Protein AF-A0A7R9LLS5-F1 (afdb_monomer)

Secondary structure (DSSP, 8-state):
-GGGGG-S-EEEEE-HHHHHHHHHHHHT--SSS-TTTTS-EEEEE-SS--HHHHHHHT---TT--HHHHHHHHHHHHHTT-------EEE--TT---EEESSEEEEEHHHHHHHHHGGGGGGHHHHHHHHHHHHHHHTT----TTEEEEEEEP-S--HHHHHHHHHHSSS--S-------GGGGGS----------------GGG---SSTT-EEEE----EEEEEEEE-SSS-EEEEEEES---HHHHHHHHHHHHTT----STT--TTEEEEEEEEEEEEEPP-S-------------------

Mean predicted aligned error: 13.34 Å

Structure (mmCIF, N/CA/C/O backbone):
data_AF-A0A7R9LLS5-F1
#
_entry.id   AF-A0A7R9LLS5-F1
#
loop_
_atom_site.group_PDB
_atom_site.id
_atom_site.type_symbol
_atom_site.label_atom_id
_atom_site.label_alt_id
_atom_site.label_comp_id
_atom_site.label_asym_id
_atom_site.label_entity_id
_atom_site.label_seq_id
_atom_site.pdbx_PDB_ins_code
_atom_site.Cartn_x
_atom_site.Cartn_y
_atom_site.Cartn_z
_atom_site.occupancy
_atom_site.B_iso_or_equiv
_atom_site.auth_seq_id
_atom_site.auth_comp_id
_atom_site.auth_asym_id
_atom_site.auth_atom_id
_atom_site.pdbx_PDB_model_num
ATOM 1 N N . MET A 1 1 ? -8.641 -12.238 -24.419 1.00 42.72 1 MET A N 1
ATOM 2 C CA . MET A 1 1 ? -7.738 -11.075 -24.560 1.00 42.72 1 MET A CA 1
ATOM 3 C C . MET A 1 1 ? -6.307 -11.614 -24.590 1.00 42.72 1 MET A C 1
ATOM 5 O O . MET A 1 1 ? -5.752 -11.874 -23.534 1.00 42.72 1 MET A O 1
ATOM 9 N N . GLU A 1 2 ? -5.764 -11.864 -25.789 1.00 50.41 2 GLU A N 1
ATOM 10 C CA . GLU A 1 2 ? -4.475 -12.555 -26.062 1.00 50.41 2 GLU A CA 1
ATOM 11 C C . GLU A 1 2 ? -3.211 -11.711 -25.802 1.00 50.41 2 GLU A C 1
ATOM 13 O O . GLU A 1 2 ? -2.096 -12.201 -25.940 1.00 50.41 2 GLU A O 1
ATOM 18 N N . ILE A 1 3 ? -3.351 -10.435 -25.431 1.00 56.41 3 ILE A N 1
ATOM 19 C CA . ILE A 1 3 ? -2.230 -9.476 -25.413 1.00 56.41 3 ILE A CA 1
ATOM 20 C C . ILE A 1 3 ? -1.139 -9.865 -24.398 1.00 56.41 3 ILE A C 1
ATOM 22 O O . ILE A 1 3 ? 0.041 -9.628 -24.639 1.00 56.41 3 ILE A O 1
ATOM 26 N N . MET A 1 4 ? -1.503 -10.508 -23.285 1.00 63.59 4 MET A N 1
ATOM 27 C CA . MET A 1 4 ? -0.537 -10.866 -22.236 1.00 63.59 4 MET A CA 1
ATOM 28 C C . MET A 1 4 ? 0.234 -12.163 -22.506 1.00 63.59 4 MET A C 1
ATOM 30 O O . MET A 1 4 ? 1.240 -12.418 -21.851 1.00 63.59 4 MET A O 1
ATOM 34 N N . ASP A 1 5 ? -0.190 -12.970 -23.478 1.00 63.91 5 ASP A N 1
ATOM 35 C CA . ASP A 1 5 ? 0.407 -14.286 -23.740 1.00 63.91 5 ASP A CA 1
ATOM 36 C C . ASP A 1 5 ? 1.822 -14.178 -24.332 1.00 63.91 5 ASP A C 1
ATOM 38 O O . ASP A 1 5 ? 2.625 -15.090 -24.165 1.00 63.91 5 ASP A O 1
ATOM 42 N N . ASN A 1 6 ? 2.140 -13.031 -24.942 1.00 71.12 6 ASN A N 1
ATOM 43 C CA . ASN A 1 6 ? 3.427 -12.717 -25.571 1.00 71.12 6 ASN A CA 1
ATOM 44 C C . ASN A 1 6 ? 4.076 -11.456 -24.966 1.00 71.12 6 ASN A C 1
ATOM 46 O O . ASN A 1 6 ? 4.656 -10.649 -25.690 1.00 71.12 6 ASN A O 1
ATOM 50 N N . THR A 1 7 ? 3.911 -11.228 -23.661 1.00 78.88 7 THR A N 1
ATOM 51 C CA . THR A 1 7 ? 4.482 -10.060 -22.969 1.00 78.88 7 THR A CA 1
ATOM 52 C C . THR A 1 7 ? 5.627 -10.481 -22.051 1.00 78.88 7 THR A C 1
ATOM 54 O O . THR A 1 7 ? 5.448 -11.371 -21.229 1.00 78.88 7 THR A O 1
ATOM 57 N N . ASP A 1 8 ? 6.777 -9.810 -22.138 1.00 82.44 8 ASP A N 1
ATOM 58 C CA . ASP A 1 8 ? 7.926 -10.085 -21.260 1.00 82.44 8 ASP A CA 1
ATOM 59 C C . ASP A 1 8 ? 7.865 -9.317 -19.929 1.00 82.44 8 ASP A C 1
ATOM 61 O O . ASP A 1 8 ? 8.363 -9.794 -18.913 1.00 82.44 8 ASP A O 1
ATOM 65 N N . ALA A 1 9 ? 7.254 -8.128 -19.915 1.00 86.00 9 ALA A N 1
ATOM 66 C CA . ALA A 1 9 ? 7.096 -7.285 -18.730 1.00 86.00 9 ALA A CA 1
ATOM 67 C C . ALA A 1 9 ? 5.919 -6.310 -18.887 1.00 86.00 9 ALA A C 1
ATOM 69 O O . ALA A 1 9 ? 5.544 -5.941 -20.001 1.00 86.00 9 ALA A O 1
ATOM 70 N N . VAL A 1 10 ? 5.363 -5.847 -17.767 1.00 89.12 10 VAL A N 1
ATOM 71 C CA . VAL A 1 10 ? 4.288 -4.844 -17.736 1.00 89.12 10 VAL A CA 1
ATOM 72 C C . VAL A 1 10 ? 4.830 -3.545 -17.157 1.00 89.12 10 VAL A C 1
ATOM 74 O O . VAL A 1 10 ? 5.315 -3.521 -16.030 1.00 89.12 10 VAL A O 1
ATOM 77 N N . LEU A 1 11 ? 4.721 -2.447 -17.904 1.00 92.75 11 LEU A N 1
ATOM 78 C CA . LEU A 1 11 ? 5.130 -1.121 -17.445 1.00 92.75 11 LEU A CA 1
ATOM 79 C C . LEU A 1 11 ? 3.898 -0.259 -17.170 1.00 92.75 11 LEU A C 1
ATOM 81 O O . LEU A 1 11 ? 3.080 -0.033 -18.060 1.00 92.75 11 LEU A O 1
ATOM 85 N N . ILE A 1 12 ? 3.768 0.227 -15.938 1.00 94.00 12 ILE A N 1
ATOM 86 C CA . ILE A 1 12 ? 2.618 1.012 -15.486 1.00 94.00 12 ILE A CA 1
ATOM 87 C C . ILE A 1 12 ? 3.053 2.461 -15.308 1.00 94.00 12 ILE A C 1
ATOM 89 O O . ILE A 1 12 ? 3.775 2.773 -14.366 1.00 94.00 12 ILE A O 1
ATOM 93 N N . ALA A 1 13 ? 2.583 3.357 -16.171 1.00 94.69 13 ALA A N 1
ATOM 94 C CA . ALA A 1 13 ? 2.734 4.795 -15.977 1.00 94.69 13 ALA A CA 1
ATOM 95 C C . ALA A 1 13 ? 1.481 5.367 -15.310 1.00 94.69 13 ALA A C 1
ATOM 97 O O . ALA A 1 13 ? 0.427 5.461 -15.935 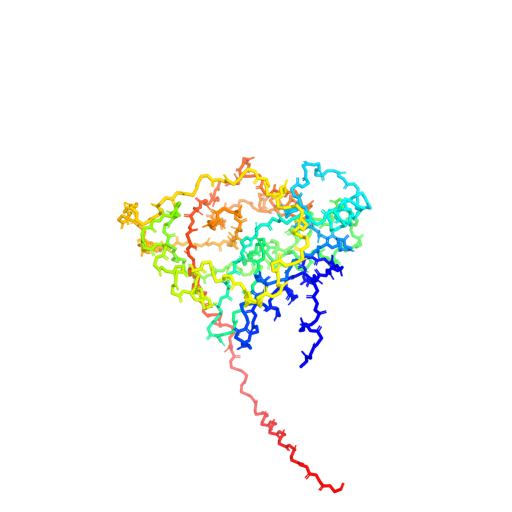1.00 94.69 13 ALA A O 1
ATOM 98 N N . GLY A 1 14 ? 1.582 5.733 -14.032 1.00 92.81 14 GLY A N 1
ATOM 99 C CA . GLY A 1 14 ? 0.449 6.289 -13.294 1.00 92.81 14 GLY A CA 1
ATOM 100 C C . GLY A 1 14 ? 0.800 6.788 -11.897 1.00 92.81 14 GLY A C 1
ATOM 101 O O . GLY A 1 14 ? 1.968 6.940 -11.540 1.00 92.81 14 GLY A O 1
ATOM 102 N N . GLY A 1 15 ? -0.241 7.059 -11.111 1.00 90.00 15 GLY A N 1
ATOM 103 C CA . GLY A 1 15 ? -0.132 7.196 -9.657 1.00 90.00 15 GLY A CA 1
ATOM 104 C C . GLY A 1 15 ? -0.502 5.892 -8.949 1.00 90.00 15 GLY A C 1
ATOM 105 O O . GLY A 1 15 ? -0.818 4.891 -9.595 1.00 90.00 15 GLY A O 1
ATOM 106 N N . ASN A 1 16 ? -0.545 5.920 -7.617 1.00 88.44 16 ASN A N 1
ATOM 107 C CA . ASN A 1 16 ? -0.849 4.731 -6.809 1.00 88.44 16 ASN A CA 1
ATOM 108 C C . ASN A 1 16 ? -2.155 4.010 -7.211 1.00 88.44 16 ASN A C 1
ATOM 110 O O . ASN A 1 16 ? -2.196 2.784 -7.233 1.00 88.44 16 ASN A O 1
ATOM 114 N N . GLY A 1 17 ? -3.210 4.760 -7.560 1.00 90.06 17 GLY A N 1
ATOM 115 C CA . GLY A 1 17 ? -4.503 4.190 -7.965 1.00 90.06 17 GLY A CA 1
ATOM 116 C C . GLY A 1 17 ? -4.402 3.325 -9.223 1.00 90.06 17 GLY A C 1
ATOM 117 O O . GLY A 1 17 ? -4.833 2.177 -9.211 1.00 90.06 17 GLY A O 1
ATOM 118 N N . THR A 1 18 ? -3.737 3.833 -10.265 1.00 93.50 18 THR A N 1
ATOM 119 C CA . THR A 1 18 ? -3.493 3.091 -11.513 1.00 93.50 18 THR A CA 1
ATOM 120 C C . THR A 1 18 ? -2.704 1.811 -11.251 1.00 93.50 18 THR A C 1
ATOM 122 O O . THR A 1 18 ? -3.030 0.757 -11.790 1.00 93.50 18 THR A O 1
ATOM 125 N N . VAL A 1 19 ? -1.686 1.879 -10.388 1.00 92.19 19 VAL A N 1
ATOM 126 C CA . VAL A 1 19 ? -0.900 0.696 -10.016 1.00 92.19 19 VAL A CA 1
ATOM 127 C C . VAL A 1 19 ? -1.783 -0.349 -9.326 1.00 92.19 19 VAL A C 1
ATOM 129 O O . VAL A 1 19 ? -1.738 -1.519 -9.702 1.00 92.19 19 VAL A O 1
ATOM 132 N N . HIS A 1 20 ? -2.628 0.052 -8.373 1.00 91.12 20 HIS A N 1
ATOM 133 C CA . HIS A 1 20 ? -3.550 -0.865 -7.692 1.00 91.12 20 HIS A CA 1
ATOM 134 C C . HIS A 1 20 ? -4.585 -1.496 -8.632 1.00 91.12 20 HIS A C 1
ATOM 136 O O . HIS A 1 20 ? -4.871 -2.688 -8.503 1.00 91.12 20 HIS A O 1
ATOM 142 N N . GLU A 1 21 ? -5.126 -0.737 -9.585 1.00 91.88 21 GLU A N 1
ATOM 143 C CA . GLU A 1 21 ? -6.073 -1.252 -10.581 1.00 91.88 21 GLU A CA 1
ATOM 144 C C . GLU A 1 21 ? -5.433 -2.316 -11.471 1.00 91.88 21 GLU A C 1
ATOM 146 O O . GLU A 1 21 ? -6.006 -3.393 -11.652 1.00 91.88 21 GLU A O 1
ATOM 151 N N . VAL A 1 22 ? -4.223 -2.049 -11.972 1.00 91.06 22 VAL A N 1
ATOM 152 C CA . VAL A 1 22 ? -3.487 -3.006 -12.804 1.00 91.06 22 VAL A CA 1
ATOM 153 C C . VAL A 1 22 ? -3.132 -4.252 -11.996 1.00 91.06 22 VAL A C 1
ATOM 155 O O . VAL A 1 22 ? -3.445 -5.356 -12.433 1.00 91.06 22 VAL A O 1
ATOM 158 N N . VAL A 1 23 ? -2.554 -4.109 -10.800 1.00 89.94 23 VAL A N 1
ATOM 159 C CA . VAL A 1 23 ? -2.191 -5.254 -9.943 1.00 89.94 23 VAL A CA 1
ATOM 160 C C . VAL A 1 23 ? -3.420 -6.088 -9.583 1.00 89.94 23 VAL A C 1
ATOM 162 O O . VAL A 1 23 ? -3.389 -7.312 -9.701 1.00 89.94 23 VAL A O 1
ATOM 165 N N . THR A 1 24 ? -4.532 -5.443 -9.225 1.00 90.00 24 THR A N 1
ATOM 166 C CA . THR A 1 24 ? -5.797 -6.136 -8.956 1.00 90.00 24 THR A CA 1
ATOM 167 C C . THR A 1 24 ? -6.312 -6.857 -10.198 1.00 90.00 24 THR A C 1
ATOM 169 O O . THR A 1 24 ? -6.727 -8.010 -10.104 1.00 90.00 24 THR A O 1
ATOM 172 N N . GLY A 1 25 ? -6.273 -6.212 -11.366 1.00 87.50 25 GLY A N 1
ATOM 173 C CA . GLY A 1 25 ? -6.674 -6.818 -12.633 1.00 87.50 25 GLY A CA 1
ATOM 174 C C . GLY A 1 25 ? -5.834 -8.043 -12.986 1.00 87.50 25 GLY A C 1
ATOM 175 O O . GLY A 1 25 ? -6.392 -9.052 -13.407 1.00 87.50 25 GLY A O 1
ATOM 176 N N . LEU A 1 26 ? -4.519 -7.984 -12.758 1.00 85.12 26 LEU A N 1
ATOM 177 C CA . LEU A 1 26 ? -3.589 -9.081 -13.022 1.00 85.12 26 LEU A CA 1
ATOM 178 C C . LEU A 1 26 ? -3.757 -10.254 -12.047 1.00 85.12 26 LEU A C 1
ATOM 180 O O . LEU A 1 26 ? -3.743 -11.403 -12.484 1.00 85.12 26 LEU A O 1
ATOM 184 N N . LEU A 1 27 ? -3.938 -9.982 -10.751 1.00 83.88 27 LEU A N 1
ATOM 185 C CA . LEU A 1 27 ? -4.094 -11.016 -9.718 1.00 83.88 27 LEU A CA 1
ATOM 186 C C . LEU A 1 27 ? -5.496 -11.641 -9.680 1.00 83.88 27 LEU A C 1
ATOM 188 O O . LEU A 1 27 ? -5.655 -12.754 -9.188 1.00 83.88 27 LEU A O 1
ATOM 192 N N . ARG A 1 28 ? -6.521 -10.964 -10.215 1.00 83.06 28 ARG A N 1
ATOM 193 C CA . ARG A 1 28 ? -7.887 -11.511 -10.331 1.00 83.06 28 ARG A CA 1
ATOM 194 C C . ARG A 1 28 ? -8.063 -12.527 -11.454 1.00 83.06 28 ARG A C 1
ATOM 196 O O . ARG A 1 28 ? -9.133 -13.129 -11.549 1.00 83.06 28 ARG A O 1
ATOM 203 N N . ARG A 1 29 ? -7.086 -12.674 -12.347 1.00 76.88 29 ARG A N 1
ATOM 204 C CA . ARG A 1 29 ? -7.246 -13.527 -13.524 1.00 76.88 29 ARG A CA 1
ATOM 205 C C . ARG A 1 29 ? -7.372 -14.994 -13.112 1.00 76.88 29 ARG A C 1
ATOM 207 O O . ARG A 1 29 ? -6.584 -15.507 -12.327 1.00 76.88 29 ARG A O 1
ATOM 214 N N . THR A 1 30 ? -8.386 -15.657 -13.658 1.00 61.66 30 THR A N 1
ATOM 215 C CA . THR A 1 30 ? -8.749 -17.048 -13.350 1.00 61.66 30 THR A CA 1
ATOM 216 C C . THR A 1 30 ? -8.230 -18.043 -14.388 1.00 61.66 30 THR A C 1
ATOM 218 O O . THR A 1 30 ? -8.519 -19.231 -14.286 1.00 61.66 30 THR A O 1
ATOM 221 N N . ASP A 1 31 ? -7.478 -17.595 -15.398 1.00 57.97 31 ASP A N 1
ATOM 222 C CA . ASP A 1 31 ? -7.013 -18.391 -16.545 1.00 57.97 31 ASP A CA 1
ATOM 223 C C . ASP A 1 31 ? -5.853 -19.353 -16.222 1.00 57.97 31 ASP A C 1
ATOM 225 O O . ASP A 1 31 ? -5.129 -19.792 -17.114 1.00 57.97 31 ASP A O 1
ATOM 229 N N . GLY A 1 32 ? -5.691 -19.733 -14.950 1.00 51.09 32 GLY A N 1
ATOM 230 C CA . GLY A 1 32 ? -4.827 -20.837 -14.516 1.00 51.09 32 GLY A CA 1
ATOM 231 C C . GLY A 1 32 ? -3.324 -20.619 -14.712 1.00 51.09 32 GLY A C 1
ATOM 232 O O . GLY A 1 32 ? -2.533 -21.492 -14.359 1.00 51.09 32 GLY A O 1
ATOM 233 N N . ARG A 1 33 ? -2.903 -19.467 -15.240 1.00 50.62 33 ARG A N 1
ATOM 234 C CA . ARG A 1 33 ? -1.503 -19.039 -15.225 1.00 50.62 33 ARG A CA 1
ATOM 235 C C . ARG A 1 33 ? -1.276 -18.326 -13.900 1.00 50.62 33 ARG A C 1
ATOM 237 O O . ARG A 1 33 ? -2.064 -17.433 -13.602 1.00 50.62 33 ARG A O 1
ATOM 244 N N . PRO A 1 34 ? -0.278 -18.705 -13.082 1.00 49.72 34 PRO A N 1
ATOM 245 C CA . PRO A 1 34 ? -0.013 -18.020 -11.823 1.00 49.72 34 PRO A CA 1
ATOM 246 C C . PRO A 1 34 ? 0.161 -16.517 -12.090 1.00 49.72 34 PRO A C 1
ATOM 248 O O . PRO A 1 34 ? 1.165 -16.077 -12.653 1.00 49.72 34 PRO A O 1
ATOM 251 N N . GLY A 1 35 ? -0.885 -15.752 -11.760 1.00 51.56 35 GLY A N 1
ATOM 252 C CA . GLY A 1 35 ? -1.003 -14.323 -12.024 1.00 51.56 35 GLY A CA 1
ATOM 253 C C . GLY A 1 35 ? 0.148 -13.548 -11.399 1.00 51.56 35 GLY A C 1
ATOM 254 O O . GLY A 1 35 ? 0.633 -13.932 -10.344 1.00 51.56 35 GLY A O 1
ATOM 255 N N . VAL A 1 36 ? 0.597 -12.477 -12.067 1.00 51.28 36 VAL A N 1
ATOM 256 C CA . VAL A 1 36 ? 1.726 -11.576 -11.715 1.00 51.28 36 VAL A CA 1
ATOM 257 C C . VAL A 1 36 ? 3.097 -12.241 -11.505 1.00 51.28 36 VAL A C 1
ATOM 259 O O . VAL A 1 36 ? 4.093 -11.684 -11.947 1.00 51.28 36 VAL A O 1
ATOM 262 N N . HIS A 1 37 ? 3.191 -13.439 -10.930 1.00 53.91 37 HIS A N 1
ATOM 263 C CA . HIS A 1 37 ? 4.440 -14.167 -10.701 1.00 53.91 37 HIS A CA 1
ATOM 264 C C . HIS A 1 37 ? 5.218 -14.472 -11.988 1.00 53.91 37 HIS A C 1
ATOM 266 O O . HIS A 1 37 ? 6.416 -14.734 -11.924 1.00 53.91 37 HIS A O 1
ATOM 272 N N . GLN A 1 38 ? 4.555 -14.434 -13.147 1.00 61.00 38 GLN A N 1
ATOM 273 C CA . GLN A 1 38 ? 5.184 -14.654 -14.449 1.00 61.00 38 GLN A CA 1
ATOM 274 C C . GLN A 1 38 ? 5.709 -13.377 -15.120 1.00 61.00 38 GLN A C 1
ATOM 276 O O . GLN A 1 38 ? 6.573 -13.491 -15.984 1.00 61.00 38 GLN A O 1
ATOM 281 N N . TYR A 1 39 ? 5.240 -12.184 -14.732 1.00 75.62 39 TYR A N 1
ATOM 282 C CA . TYR A 1 39 ? 5.565 -10.939 -15.437 1.00 75.62 39 TYR A CA 1
ATOM 283 C C . TYR A 1 39 ? 6.167 -9.901 -14.484 1.00 75.62 39 TYR A C 1
ATOM 285 O O . TYR A 1 39 ? 5.466 -9.410 -13.597 1.00 75.62 39 TYR A O 1
ATOM 293 N N . PRO A 1 40 ? 7.435 -9.503 -14.680 1.00 86.88 40 PRO A N 1
ATOM 294 C CA . PRO A 1 40 ? 7.994 -8.313 -14.057 1.00 86.88 40 PRO A CA 1
ATOM 295 C C . PRO A 1 40 ? 7.097 -7.089 -14.259 1.00 86.88 40 PRO A C 1
ATOM 297 O O . PRO A 1 40 ? 6.683 -6.794 -15.383 1.00 86.88 40 PRO A O 1
ATOM 300 N N . ILE A 1 41 ? 6.820 -6.362 -13.175 1.00 89.00 41 ILE A N 1
ATOM 301 C CA . ILE A 1 41 ? 6.066 -5.107 -13.211 1.00 89.00 41 ILE A CA 1
ATOM 302 C C . ILE A 1 41 ? 7.026 -3.946 -12.954 1.00 89.00 41 ILE A C 1
ATOM 304 O O . ILE A 1 41 ? 7.661 -3.880 -11.903 1.00 89.00 41 ILE A O 1
ATOM 308 N N . GLY A 1 42 ? 7.108 -3.016 -13.902 1.00 91.62 42 GLY A N 1
ATOM 309 C CA . GLY A 1 42 ? 7.767 -1.724 -13.733 1.00 91.62 42 GLY A CA 1
ATOM 310 C C . GLY A 1 42 ? 6.749 -0.626 -13.425 1.00 91.62 42 GLY A C 1
ATOM 311 O O . GLY A 1 42 ? 5.658 -0.610 -13.995 1.00 91.62 42 GLY A O 1
ATOM 312 N N . ILE A 1 43 ? 7.108 0.321 -12.558 1.00 92.81 43 ILE A N 1
ATOM 313 C CA . ILE A 1 43 ? 6.257 1.464 -12.194 1.00 92.81 43 ILE A CA 1
ATOM 314 C C . ILE A 1 43 ? 6.946 2.755 -12.638 1.00 92.81 43 ILE A C 1
ATOM 316 O O . ILE A 1 43 ? 8.074 3.025 -12.233 1.00 92.81 43 ILE A O 1
ATOM 320 N N . LEU A 1 44 ? 6.257 3.563 -13.444 1.00 94.25 44 LEU A N 1
ATOM 321 C CA . LEU A 1 44 ? 6.660 4.913 -13.826 1.00 94.25 44 LEU A CA 1
ATOM 322 C C . LEU A 1 44 ? 5.778 5.939 -13.093 1.00 94.25 44 LEU A C 1
ATOM 324 O O . LEU A 1 44 ? 4.595 6.087 -13.420 1.00 94.25 44 LEU A O 1
ATOM 328 N N . PRO A 1 45 ? 6.328 6.646 -12.093 1.00 92.06 45 PRO A N 1
ATOM 329 C CA . PRO A 1 45 ? 5.556 7.538 -11.240 1.00 92.06 45 PRO A CA 1
ATOM 330 C C . PRO A 1 45 ? 5.249 8.864 -11.944 1.00 92.06 45 PRO A C 1
ATOM 332 O O . PRO A 1 45 ? 6.100 9.747 -12.027 1.00 92.06 45 PRO A O 1
ATOM 335 N N . VAL A 1 46 ? 4.015 9.019 -12.429 1.00 91.94 46 VAL A N 1
ATOM 336 C CA . VAL A 1 46 ? 3.520 10.268 -13.053 1.00 91.94 46 VAL A CA 1
ATOM 337 C C . VAL A 1 46 ? 2.399 10.931 -12.245 1.00 91.94 46 VAL A C 1
ATOM 339 O O . VAL A 1 46 ? 1.887 11.984 -12.625 1.00 91.94 46 VAL A O 1
ATOM 342 N N . GLY A 1 47 ? 1.996 10.325 -11.124 1.00 84.94 47 GLY A N 1
ATOM 343 C CA . GLY A 1 47 ? 0.962 10.852 -10.238 1.00 84.94 47 GLY A CA 1
ATOM 344 C C . GLY A 1 47 ? 1.454 11.958 -9.301 1.00 84.94 47 GLY A C 1
ATOM 345 O O . GLY A 1 47 ? 2.644 12.249 -9.202 1.00 84.94 47 GLY A O 1
ATOM 346 N N . ARG A 1 48 ? 0.516 12.555 -8.551 1.00 78.31 48 ARG A N 1
ATOM 347 C CA . ARG A 1 48 ? 0.834 13.506 -7.464 1.00 78.31 48 ARG A CA 1
ATOM 348 C C . ARG A 1 48 ? 1.420 12.815 -6.231 1.00 78.31 48 ARG A C 1
ATOM 350 O O . ARG A 1 48 ? 2.246 13.398 -5.543 1.00 78.31 48 ARG A O 1
ATOM 357 N N . ARG A 1 49 ? 0.965 11.591 -5.947 1.00 78.44 49 ARG A N 1
ATOM 358 C CA . ARG A 1 49 ? 1.454 10.725 -4.868 1.00 78.44 49 ARG A CA 1
ATOM 359 C C . ARG A 1 49 ? 1.919 9.411 -5.473 1.00 78.44 49 ARG A C 1
ATOM 361 O O . ARG A 1 49 ? 1.113 8.705 -6.077 1.00 78.44 49 ARG A O 1
ATOM 368 N N . ASN A 1 50 ? 3.206 9.127 -5.303 1.00 85.19 50 ASN A N 1
ATOM 369 C CA . ASN A 1 50 ? 3.889 7.972 -5.883 1.00 85.19 50 ASN A CA 1
ATOM 370 C C . ASN A 1 50 ? 4.620 7.167 -4.798 1.00 85.19 50 ASN A C 1
ATOM 372 O O . ASN A 1 50 ? 5.751 6.725 -4.991 1.00 85.19 50 ASN A O 1
ATOM 376 N N . THR A 1 51 ? 3.991 7.025 -3.634 1.00 84.75 51 THR A N 1
ATOM 377 C CA . THR A 1 51 ? 4.567 6.349 -2.463 1.00 84.75 51 THR A CA 1
ATOM 378 C C . THR A 1 51 ? 4.901 4.885 -2.759 1.00 84.75 51 THR A C 1
ATOM 380 O O . THR A 1 51 ? 5.976 4.424 -2.383 1.00 84.75 51 THR A O 1
ATOM 383 N N . ILE A 1 52 ? 4.080 4.196 -3.565 1.00 88.06 52 ILE A N 1
ATOM 384 C CA . ILE A 1 52 ? 4.363 2.825 -4.017 1.00 88.06 52 ILE A CA 1
ATOM 385 C C . ILE A 1 52 ? 5.687 2.765 -4.790 1.00 88.06 52 ILE A C 1
ATOM 387 O O . ILE A 1 52 ? 6.520 1.906 -4.511 1.00 88.06 52 ILE A O 1
ATOM 391 N N . ALA A 1 53 ? 5.911 3.684 -5.736 1.00 88.25 53 ALA A N 1
ATOM 392 C CA . ALA A 1 53 ? 7.131 3.700 -6.545 1.00 88.25 53 ALA A CA 1
ATOM 393 C C . ALA A 1 53 ? 8.380 3.964 -5.687 1.00 88.25 53 ALA A C 1
ATOM 395 O O . ALA A 1 53 ? 9.402 3.306 -5.870 1.00 88.25 53 ALA A O 1
ATOM 396 N N . VAL A 1 54 ? 8.282 4.878 -4.715 1.00 86.19 54 VAL A N 1
ATOM 397 C CA . VAL A 1 54 ? 9.365 5.174 -3.760 1.00 86.19 54 VAL A CA 1
ATOM 398 C C . VAL A 1 54 ? 9.701 3.942 -2.910 1.00 86.19 54 VAL A C 1
ATOM 400 O O . VAL A 1 54 ? 10.870 3.559 -2.817 1.00 86.19 54 VAL A O 1
ATOM 403 N N . ASN A 1 55 ? 8.682 3.289 -2.341 1.00 83.44 55 ASN A N 1
ATOM 404 C CA . ASN A 1 55 ? 8.848 2.143 -1.443 1.00 83.44 55 ASN A CA 1
ATOM 405 C C . ASN A 1 55 ? 9.379 0.899 -2.174 1.00 83.44 55 ASN A C 1
ATOM 407 O O . ASN A 1 55 ? 10.302 0.234 -1.693 1.00 83.44 55 ASN A O 1
ATOM 411 N N . VAL A 1 56 ? 8.832 0.587 -3.354 1.00 84.19 56 VAL A N 1
ATOM 412 C CA . VAL A 1 56 ? 9.231 -0.593 -4.139 1.00 84.19 56 VAL A CA 1
ATOM 413 C C . VAL A 1 56 ? 10.668 -0.456 -4.637 1.00 84.19 56 VAL A C 1
ATOM 415 O O . VAL A 1 56 ? 11.466 -1.378 -4.433 1.00 84.19 56 VAL A O 1
ATOM 418 N N . ASN A 1 57 ? 11.028 0.706 -5.194 1.00 80.38 57 ASN A N 1
ATOM 419 C CA . ASN A 1 57 ? 12.365 0.948 -5.740 1.00 80.38 57 ASN A CA 1
ATOM 420 C C . ASN A 1 57 ? 13.431 1.192 -4.658 1.00 80.38 57 ASN A C 1
ATOM 422 O O . ASN A 1 57 ? 14.611 1.301 -4.985 1.00 80.38 57 ASN A O 1
ATOM 426 N N . GLY A 1 58 ? 13.051 1.262 -3.375 1.00 73.81 58 GLY A N 1
ATOM 427 C CA . GLY A 1 58 ? 13.993 1.459 -2.271 1.00 73.81 58 GLY A CA 1
ATOM 428 C C . GLY A 1 58 ? 14.733 2.794 -2.354 1.00 73.81 58 GLY A C 1
ATOM 429 O O . GLY A 1 58 ? 15.895 2.886 -1.946 1.00 73.81 58 GLY A O 1
ATOM 430 N N . VAL A 1 59 ? 14.077 3.813 -2.912 1.00 73.81 59 VAL A N 1
ATOM 431 C CA . VAL A 1 59 ? 14.640 5.153 -3.065 1.00 73.81 59 VAL A CA 1
ATOM 432 C C . VAL A 1 59 ? 14.877 5.732 -1.669 1.00 73.81 59 VAL A C 1
ATOM 434 O O . VAL A 1 59 ? 13.940 6.010 -0.924 1.00 73.81 59 VAL A O 1
ATOM 437 N N . ARG A 1 60 ? 16.153 5.867 -1.288 1.00 63.78 60 ARG A N 1
ATOM 438 C CA . ARG A 1 60 ? 16.555 6.317 0.057 1.00 63.78 60 ARG A CA 1
ATOM 439 C C . ARG A 1 60 ? 16.377 7.818 0.258 1.00 63.78 60 ARG A C 1
ATOM 441 O O . ARG A 1 60 ? 16.155 8.252 1.385 1.00 63.78 60 ARG A O 1
ATOM 448 N N . ASP A 1 61 ? 16.490 8.590 -0.818 1.00 70.88 61 ASP A N 1
ATOM 449 C CA . ASP A 1 61 ? 16.300 10.033 -0.778 1.00 70.88 61 ASP A CA 1
ATOM 450 C C . ASP A 1 61 ? 14.818 10.381 -0.968 1.00 70.88 61 ASP A C 1
ATOM 452 O O . ASP A 1 61 ? 14.255 10.278 -2.058 1.00 70.88 61 ASP A O 1
ATOM 456 N N . LYS A 1 62 ? 14.178 10.790 0.129 1.00 62.28 62 LYS A N 1
ATOM 457 C CA . LYS A 1 62 ? 12.763 11.186 0.161 1.00 62.28 62 LYS A CA 1
ATOM 458 C C . LYS A 1 62 ? 12.528 12.589 -0.411 1.00 62.28 62 LYS A C 1
ATOM 460 O O . LYS A 1 62 ? 11.377 12.978 -0.584 1.00 62.28 62 LYS A O 1
ATOM 465 N N . HIS A 1 63 ? 13.591 13.340 -0.700 1.00 67.50 63 HIS A N 1
ATOM 466 C CA . HIS A 1 63 ? 13.528 14.704 -1.225 1.00 67.50 63 HIS A CA 1
ATOM 467 C C . HIS A 1 63 ? 13.796 14.786 -2.729 1.00 67.50 63 HIS A C 1
ATOM 469 O O . HIS A 1 63 ? 13.891 15.895 -3.264 1.00 67.50 63 HIS A O 1
ATOM 475 N N . LEU A 1 64 ? 13.881 13.643 -3.420 1.00 77.31 64 LEU A N 1
ATOM 476 C CA . LEU A 1 64 ? 14.005 13.632 -4.872 1.00 77.31 64 LEU A CA 1
ATOM 477 C C . LEU A 1 64 ? 12.876 14.425 -5.511 1.00 77.31 64 LEU A C 1
ATOM 479 O O . LEU A 1 64 ? 11.692 14.284 -5.178 1.00 77.31 64 LEU A O 1
ATOM 483 N N . LYS A 1 65 ? 13.249 15.242 -6.490 1.00 86.00 65 LYS A N 1
ATOM 484 C CA . LYS A 1 65 ? 12.250 15.953 -7.276 1.00 86.00 65 LYS A CA 1
ATOM 485 C C . LYS A 1 65 ? 11.456 14.936 -8.102 1.00 86.00 65 LYS A C 1
ATOM 487 O O . LYS A 1 65 ? 12.010 13.917 -8.518 1.00 86.00 65 LYS A O 1
ATOM 492 N N . PRO A 1 66 ? 10.181 15.212 -8.425 1.00 86.12 66 PRO A N 1
ATOM 493 C CA . PRO A 1 66 ? 9.338 14.256 -9.146 1.00 86.12 66 PRO A CA 1
ATOM 494 C C . PRO A 1 66 ? 9.949 13.727 -10.455 1.00 86.12 66 PRO A C 1
ATOM 496 O O . PRO A 1 66 ? 9.779 12.557 -10.786 1.00 86.12 66 PRO A O 1
ATOM 499 N N . TYR A 1 67 ? 10.698 14.563 -11.182 1.00 89.12 67 TYR A N 1
ATOM 500 C CA . TYR A 1 67 ? 11.362 14.158 -12.424 1.00 89.12 67 TYR A CA 1
ATOM 501 C C . TYR A 1 67 ? 12.597 13.266 -12.196 1.00 89.12 67 TYR A C 1
ATOM 503 O O . TYR A 1 67 ? 12.883 12.414 -13.032 1.00 89.12 67 TYR A O 1
ATOM 511 N N . GLU A 1 68 ? 13.309 13.425 -11.075 1.00 90.06 68 GLU A N 1
ATOM 512 C CA . GLU A 1 68 ? 14.443 12.565 -10.696 1.00 90.06 68 GLU A CA 1
ATOM 513 C C . GLU A 1 68 ? 13.929 11.181 -10.311 1.00 90.06 68 GLU A C 1
ATOM 515 O O . GLU A 1 68 ? 14.447 10.177 -10.794 1.00 90.06 68 GLU A O 1
ATOM 520 N N . LEU A 1 69 ? 12.839 11.131 -9.538 1.00 89.06 69 LEU A N 1
ATOM 521 C CA . LEU A 1 69 ? 12.160 9.881 -9.206 1.00 89.06 69 LEU A CA 1
ATOM 522 C C . LEU A 1 69 ? 11.698 9.140 -10.472 1.00 89.06 69 LEU A C 1
ATOM 524 O O . LEU A 1 69 ? 11.938 7.942 -10.607 1.00 89.06 69 LEU A O 1
ATOM 528 N N . LEU A 1 70 ? 11.078 9.845 -11.426 1.00 92.19 70 LEU A N 1
ATOM 529 C CA . LEU A 1 70 ? 10.672 9.253 -12.703 1.00 92.19 70 LEU A CA 1
ATOM 530 C C . LEU A 1 70 ? 11.870 8.687 -13.482 1.00 92.19 70 LEU A C 1
ATOM 532 O O . LEU A 1 70 ? 11.784 7.576 -14.012 1.00 92.19 70 LEU A O 1
ATOM 536 N N . ALA A 1 71 ? 12.983 9.423 -13.538 1.00 92.00 71 ALA A N 1
ATOM 537 C CA . ALA A 1 71 ? 14.196 8.982 -14.221 1.00 92.00 71 ALA A CA 1
ATOM 538 C C . ALA A 1 71 ? 14.804 7.732 -13.565 1.00 92.00 71 ALA A C 1
ATOM 540 O O . ALA A 1 71 ? 15.098 6.764 -14.267 1.00 92.00 71 ALA A O 1
ATOM 541 N N . GLU A 1 72 ? 14.921 7.709 -12.236 1.00 89.88 72 GLU A N 1
ATOM 542 C CA . GLU A 1 72 ? 15.439 6.560 -11.481 1.00 89.88 72 GLU A CA 1
ATOM 543 C C . GLU A 1 72 ? 14.554 5.319 -11.652 1.00 89.88 72 GLU A C 1
ATOM 545 O O . GLU A 1 72 ? 15.049 4.218 -11.919 1.00 89.88 72 GLU A O 1
ATOM 550 N N . CYS A 1 73 ? 13.229 5.480 -11.576 1.00 90.56 73 CYS A N 1
ATOM 551 C CA . CYS A 1 73 ? 12.286 4.388 -11.809 1.00 90.56 73 CYS A CA 1
ATOM 552 C C . CYS A 1 73 ? 12.380 3.832 -13.236 1.00 90.56 73 CYS A C 1
ATOM 554 O O . CYS A 1 73 ? 12.421 2.614 -13.422 1.00 90.56 73 CYS A O 1
ATOM 556 N N . THR A 1 74 ? 12.492 4.713 -14.232 1.00 92.69 74 THR A N 1
ATOM 557 C CA . THR A 1 74 ? 12.666 4.317 -15.638 1.00 92.69 74 THR A CA 1
ATOM 558 C C . THR A 1 74 ? 13.977 3.560 -15.838 1.00 92.69 74 THR A C 1
ATOM 560 O O . THR A 1 74 ? 14.001 2.500 -16.463 1.00 92.69 74 THR A O 1
ATOM 563 N N . LEU A 1 75 ? 15.071 4.059 -15.263 1.00 91.38 75 LEU A N 1
ATOM 564 C CA . LEU A 1 75 ? 16.380 3.422 -15.363 1.00 91.38 75 LEU A CA 1
ATOM 565 C C . LEU A 1 75 ? 16.410 2.058 -14.662 1.00 91.38 75 LEU A C 1
ATOM 567 O O . LEU A 1 75 ? 17.056 1.132 -15.147 1.00 91.38 75 LEU A O 1
ATOM 571 N N . SER A 1 76 ? 15.683 1.913 -13.556 1.00 88.69 76 SER A N 1
ATOM 572 C CA . SER A 1 76 ? 15.546 0.644 -12.831 1.00 88.69 76 SER A CA 1
ATOM 573 C C . SER A 1 76 ? 14.816 -0.411 -13.665 1.00 88.69 76 SER A C 1
ATOM 575 O O . SER A 1 76 ? 15.240 -1.565 -13.685 1.00 88.69 76 SER A O 1
ATOM 577 N N . ALA A 1 77 ? 13.784 -0.003 -14.414 1.00 89.69 77 ALA A N 1
ATOM 578 C CA . ALA A 1 77 ? 13.098 -0.876 -15.365 1.00 89.69 77 ALA A CA 1
ATOM 579 C C . ALA A 1 77 ? 14.025 -1.306 -16.517 1.00 89.69 77 ALA A C 1
ATOM 581 O O . ALA A 1 77 ? 14.080 -2.487 -16.844 1.00 89.69 77 ALA A O 1
ATOM 582 N N . ILE A 1 78 ? 14.813 -0.377 -17.076 1.00 91.06 78 ILE A N 1
ATOM 583 C CA . ILE A 1 78 ? 15.796 -0.675 -18.139 1.00 91.06 78 ILE A CA 1
ATOM 584 C C . ILE A 1 78 ? 16.888 -1.638 -17.649 1.00 91.06 78 ILE A C 1
ATOM 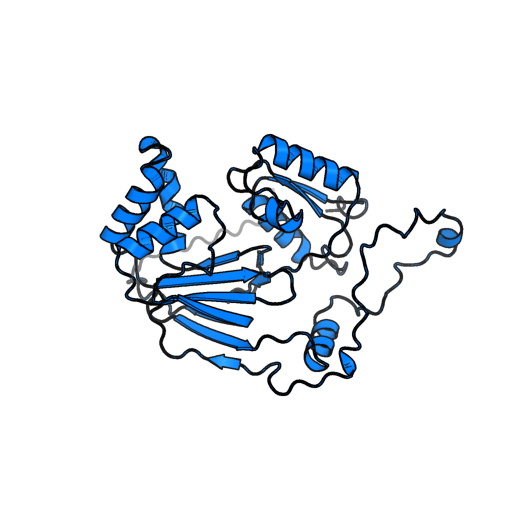586 O O . ILE A 1 78 ? 17.360 -2.478 -18.408 1.00 91.06 78 ILE A O 1
ATOM 590 N N . ARG A 1 79 ? 17.306 -1.519 -16.383 1.00 89.69 79 ARG A N 1
ATOM 591 C CA . ARG A 1 79 ? 18.325 -2.387 -15.770 1.00 89.69 79 ARG A CA 1
ATOM 592 C C . ARG A 1 79 ? 17.817 -3.793 -15.433 1.00 89.69 79 ARG A C 1
ATOM 594 O O . ARG A 1 79 ? 18.622 -4.603 -14.985 1.00 89.69 79 ARG A O 1
ATOM 601 N N . GLU A 1 80 ? 16.523 -4.069 -15.605 1.00 86.31 80 GLU A N 1
ATOM 602 C CA . GLU A 1 80 ? 15.897 -5.363 -15.295 1.00 86.31 80 GLU A CA 1
ATOM 603 C C . GLU A 1 80 ? 16.159 -5.835 -13.845 1.00 86.31 80 GLU A C 1
ATOM 605 O O . GLU A 1 80 ? 16.307 -7.027 -13.570 1.00 86.31 80 GLU A O 1
ATOM 610 N N . VAL A 1 81 ? 16.228 -4.904 -12.882 1.00 82.88 81 VAL A N 1
ATOM 611 C CA . VAL A 1 81 ? 16.428 -5.257 -11.466 1.00 82.88 81 VAL A CA 1
ATOM 612 C C . VAL A 1 81 ? 15.102 -5.715 -10.871 1.00 82.88 81 VAL A C 1
ATOM 614 O O . VAL A 1 81 ? 14.206 -4.912 -10.619 1.00 82.88 81 VAL A O 1
ATOM 617 N N . LEU A 1 82 ? 14.985 -7.019 -10.630 1.00 84.56 82 LEU A N 1
ATOM 618 C CA . LEU A 1 82 ? 13.779 -7.627 -10.078 1.00 84.56 82 LEU A CA 1
ATOM 619 C C . LEU A 1 82 ? 13.858 -7.729 -8.556 1.00 84.56 82 LEU A C 1
ATOM 621 O O . LEU A 1 82 ? 14.846 -8.209 -7.997 1.00 84.56 82 LEU A O 1
ATOM 625 N N . LYS A 1 83 ? 12.774 -7.334 -7.891 1.00 84.69 83 LYS A N 1
ATOM 626 C CA . LYS A 1 83 ? 12.589 -7.475 -6.448 1.00 84.69 83 LYS A CA 1
ATOM 627 C C . LYS A 1 83 ? 11.223 -8.119 -6.186 1.00 84.69 83 LYS A C 1
ATOM 629 O O . LYS A 1 83 ? 10.237 -7.633 -6.738 1.00 84.69 83 LYS A O 1
ATOM 634 N N . PRO A 1 84 ? 11.137 -9.186 -5.371 1.00 84.56 84 PRO A N 1
ATOM 635 C CA . PRO A 1 84 ? 9.847 -9.698 -4.927 1.00 84.56 84 PRO A CA 1
ATOM 636 C C . PRO A 1 84 ? 9.172 -8.661 -4.022 1.00 84.56 84 PRO A C 1
ATOM 638 O O . PRO A 1 84 ? 9.823 -8.058 -3.166 1.00 84.56 84 PRO A O 1
ATOM 641 N N . VAL A 1 85 ? 7.879 -8.439 -4.238 1.00 85.25 85 VAL A N 1
ATOM 642 C CA . VAL A 1 85 ? 7.060 -7.501 -3.465 1.00 85.25 85 VAL A CA 1
ATOM 643 C C . VAL A 1 85 ? 5.821 -8.246 -2.996 1.00 85.25 85 VAL A C 1
ATOM 645 O O . VAL A 1 85 ? 5.157 -8.907 -3.796 1.00 85.25 85 VAL A O 1
ATOM 648 N N . ASP A 1 86 ? 5.528 -8.134 -1.705 1.00 86.25 86 ASP A N 1
ATOM 649 C CA . ASP A 1 86 ? 4.340 -8.730 -1.108 1.00 86.25 86 ASP A CA 1
ATOM 650 C C . ASP A 1 86 ? 3.100 -7.900 -1.456 1.00 86.25 86 ASP A C 1
ATOM 652 O O . ASP A 1 86 ? 3.177 -6.684 -1.642 1.00 86.25 86 ASP A O 1
ATOM 656 N N . VAL A 1 87 ? 1.939 -8.548 -1.533 1.00 88.19 87 VAL A N 1
ATOM 657 C CA . VAL A 1 87 ? 0.673 -7.892 -1.877 1.00 88.19 87 VAL A CA 1
ATOM 658 C C . VAL A 1 87 ? -0.381 -8.253 -0.841 1.00 88.19 87 VAL A C 1
ATOM 660 O O . VAL A 1 87 ? -0.551 -9.421 -0.498 1.00 88.19 87 VAL A O 1
ATOM 663 N N . MET A 1 88 ? -1.130 -7.259 -0.372 1.00 90.44 88 MET A N 1
ATOM 664 C CA . MET A 1 88 ? -2.269 -7.461 0.517 1.00 90.44 88 MET A CA 1
ATOM 665 C C . MET A 1 88 ? -3.496 -7.870 -0.293 1.00 90.44 88 MET A C 1
ATOM 667 O O . MET A 1 88 ? -3.889 -7.163 -1.223 1.00 90.44 88 MET A O 1
ATOM 671 N N . ARG A 1 89 ? -4.126 -8.985 0.082 1.00 91.00 89 ARG A N 1
ATOM 672 C CA . ARG A 1 89 ? -5.417 -9.426 -0.457 1.00 91.00 89 ARG A CA 1
ATOM 673 C C . ARG A 1 89 ? -6.529 -8.980 0.485 1.00 91.00 89 ARG A C 1
ATOM 675 O O . ARG A 1 89 ? -6.556 -9.380 1.642 1.00 91.00 89 ARG A O 1
ATOM 682 N N . ILE A 1 90 ? -7.441 -8.166 -0.024 1.00 91.56 90 ILE A N 1
ATOM 683 C CA . ILE A 1 90 ? -8.549 -7.584 0.732 1.00 91.56 90 ILE A CA 1
ATOM 684 C C . ILE A 1 90 ? -9.845 -8.135 0.150 1.00 91.56 90 ILE A C 1
ATOM 686 O O . ILE A 1 90 ? -10.161 -7.893 -1.014 1.00 91.56 90 ILE A O 1
ATOM 690 N N . GLU A 1 91 ? -10.606 -8.877 0.945 1.00 90.50 91 GLU A N 1
ATOM 691 C CA . GLU A 1 91 ? -11.880 -9.460 0.527 1.00 90.50 91 GLU A CA 1
ATOM 692 C C . GLU A 1 91 ? -13.030 -8.857 1.320 1.00 90.50 91 GLU A C 1
ATOM 694 O O . GLU A 1 91 ? -13.035 -8.875 2.544 1.00 90.50 91 GLU A O 1
ATOM 699 N N . GLY A 1 92 ? -14.013 -8.312 0.604 1.00 86.88 92 GLY A N 1
ATOM 700 C CA . GLY A 1 92 ? -15.293 -7.940 1.197 1.00 86.88 92 GLY A CA 1
ATOM 701 C C . GLY A 1 92 ? -16.292 -9.094 1.140 1.00 86.88 92 GLY A C 1
ATOM 702 O O . GLY A 1 92 ? -16.104 -10.068 0.410 1.00 86.88 92 GLY A O 1
ATOM 703 N N . THR A 1 93 ? -17.431 -8.922 1.809 1.00 82.94 93 THR A N 1
ATOM 704 C CA . THR A 1 93 ? -18.542 -9.896 1.847 1.00 82.94 93 THR A CA 1
ATOM 705 C C . THR A 1 93 ? -19.069 -10.297 0.464 1.00 82.94 93 THR A C 1
ATOM 707 O O . THR A 1 93 ? -19.566 -11.403 0.278 1.00 82.94 93 THR A O 1
ATOM 710 N N . LYS A 1 94 ? -18.909 -9.428 -0.544 1.00 80.25 94 LYS A N 1
ATOM 711 C CA . LYS A 1 94 ? -19.294 -9.674 -1.947 1.00 80.25 94 LYS A CA 1
ATOM 712 C C . LYS A 1 94 ? -18.314 -10.580 -2.720 1.00 80.25 94 LYS A C 1
ATOM 714 O O . LYS A 1 94 ? -18.486 -10.764 -3.924 1.00 80.25 94 LYS A O 1
ATOM 719 N N . GLY A 1 95 ? -17.269 -11.102 -2.073 1.00 79.69 95 GLY A N 1
ATOM 720 C CA . GLY A 1 95 ? -16.421 -12.187 -2.587 1.00 79.69 95 GLY A CA 1
ATOM 721 C C . GLY A 1 95 ? -15.464 -11.837 -3.735 1.00 79.69 95 GLY A C 1
ATOM 722 O O . GLY A 1 95 ? -14.828 -12.732 -4.285 1.00 79.69 95 GLY A O 1
ATOM 723 N N . ARG A 1 96 ? -15.335 -10.562 -4.131 1.00 86.69 96 ARG A N 1
ATOM 724 C CA . ARG A 1 96 ? -14.345 -10.131 -5.137 1.00 86.69 96 ARG A CA 1
ATOM 725 C C . ARG A 1 96 ? -13.100 -9.547 -4.452 1.00 86.69 96 ARG A C 1
ATOM 727 O O . ARG A 1 96 ? -13.185 -8.408 -3.988 1.00 86.69 96 ARG A O 1
ATOM 734 N N . PRO A 1 97 ? -11.948 -10.249 -4.432 1.00 89.19 97 PRO A N 1
ATOM 735 C CA . PRO A 1 97 ? -10.733 -9.755 -3.782 1.00 89.19 97 PRO A CA 1
ATOM 736 C C . PRO A 1 97 ? -10.188 -8.515 -4.480 1.00 89.19 97 PRO A C 1
ATOM 738 O O . PRO A 1 97 ? -10.134 -8.468 -5.706 1.00 89.19 97 PRO A O 1
ATOM 741 N N . VAL A 1 98 ? -9.777 -7.505 -3.730 1.00 91.50 98 VAL A N 1
ATOM 742 C CA . VAL A 1 98 ? -8.984 -6.359 -4.194 1.00 91.50 98 VAL A CA 1
ATOM 743 C C . VAL A 1 98 ? -7.561 -6.548 -3.688 1.00 91.50 98 VAL A C 1
ATOM 745 O O . VAL A 1 98 ? -7.365 -7.039 -2.580 1.00 91.50 98 VAL A O 1
ATOM 748 N N . PHE A 1 99 ? -6.573 -6.164 -4.488 1.00 90.69 99 PHE A N 1
ATOM 749 C CA . PHE A 1 99 ? -5.173 -6.290 -4.111 1.00 90.69 99 PHE A CA 1
ATOM 750 C C . PHE A 1 99 ? -4.539 -4.910 -3.933 1.00 90.69 99 PHE A C 1
ATOM 752 O O . PHE A 1 99 ? -4.727 -4.022 -4.767 1.00 90.69 99 PHE A O 1
ATOM 759 N N . ALA A 1 100 ? -3.789 -4.732 -2.848 1.00 90.88 100 ALA A N 1
ATOM 760 C CA . ALA A 1 100 ? -3.130 -3.476 -2.500 1.00 90.88 100 ALA A CA 1
ATOM 761 C C . ALA A 1 100 ? -1.655 -3.716 -2.157 1.00 90.88 100 ALA A C 1
ATOM 763 O O . ALA A 1 100 ? -1.315 -4.719 -1.535 1.00 90.88 100 ALA A O 1
ATOM 764 N N . LEU A 1 101 ? -0.772 -2.801 -2.562 1.00 88.81 101 LEU A N 1
ATOM 765 C CA . LEU A 1 101 ? 0.674 -2.946 -2.343 1.00 88.81 101 LEU A CA 1
ATOM 766 C C . LEU A 1 101 ? 1.148 -2.303 -1.042 1.00 88.81 101 LEU A C 1
ATOM 768 O O . LEU A 1 101 ? 2.050 -2.828 -0.400 1.00 88.81 101 LEU A O 1
ATOM 772 N N . GLU A 1 102 ? 0.562 -1.169 -0.665 1.00 85.88 102 GLU A N 1
ATOM 773 C CA . GLU A 1 102 ? 1.094 -0.326 0.408 1.00 85.88 102 GLU A CA 1
ATOM 774 C C . GLU A 1 102 ? 0.171 -0.274 1.620 1.00 85.88 102 GLU A C 1
ATOM 776 O O . GLU A 1 102 ? 0.542 -0.744 2.690 1.00 85.88 102 GLU A O 1
ATOM 781 N N . GLU A 1 103 ? -1.028 0.286 1.463 1.00 87.44 103 GLU A N 1
ATOM 782 C CA . GLU A 1 103 ? -1.892 0.590 2.599 1.00 87.44 103 GLU A CA 1
ATOM 783 C C . GLU A 1 103 ? -3.384 0.413 2.302 1.00 87.44 103 GLU A C 1
ATOM 785 O O . GLU A 1 103 ? -3.855 0.588 1.174 1.00 87.44 103 GLU A O 1
ATOM 790 N N . PHE A 1 104 ? -4.125 0.108 3.363 1.00 89.50 104 PHE A N 1
ATOM 791 C CA . PHE A 1 104 ? -5.577 0.170 3.441 1.00 89.50 104 PHE A CA 1
ATOM 792 C C . PHE A 1 104 ? -5.958 1.072 4.615 1.00 89.50 104 PHE A C 1
ATOM 794 O O . PHE A 1 104 ? -5.517 0.853 5.739 1.00 89.50 104 PHE A O 1
ATOM 801 N N . ASN A 1 105 ? -6.760 2.101 4.356 1.00 86.69 105 ASN A N 1
ATOM 802 C CA . ASN A 1 105 ? -7.100 3.128 5.336 1.00 86.69 105 ASN A CA 1
ATOM 803 C C . ASN A 1 105 ? -8.622 3.306 5.390 1.00 86.69 105 ASN A C 1
ATOM 805 O O . ASN A 1 105 ? -9.243 3.568 4.356 1.00 86.69 105 ASN A O 1
ATOM 809 N N . CYS A 1 106 ? -9.199 3.171 6.583 1.00 85.56 106 CYS A N 1
ATOM 810 C CA . CYS A 1 106 ? -10.628 3.281 6.849 1.00 85.56 106 CYS A CA 1
ATOM 811 C C . CYS A 1 106 ? -10.873 4.163 8.083 1.00 85.56 106 CYS A C 1
ATOM 813 O O . CYS A 1 106 ? -10.216 3.990 9.110 1.00 85.56 106 CYS A O 1
ATOM 815 N N . GLY A 1 107 ? -11.833 5.086 7.988 1.00 82.44 107 GLY A N 1
ATOM 816 C CA . GLY A 1 107 ? -12.238 5.977 9.076 1.00 82.44 107 GLY A CA 1
ATOM 817 C C . GLY A 1 107 ? -12.012 7.458 8.776 1.00 82.44 107 GLY A C 1
ATOM 818 O O . GLY A 1 107 ? -11.821 7.877 7.629 1.00 82.44 107 GLY A O 1
ATOM 819 N N . ARG A 1 108 ? -12.013 8.277 9.835 1.00 79.62 108 ARG A N 1
ATOM 820 C CA . ARG A 1 108 ? -12.094 9.744 9.725 1.00 79.62 108 ARG A CA 1
ATOM 821 C C . ARG A 1 108 ? -10.918 10.368 8.969 1.00 79.62 108 ARG A C 1
ATOM 823 O O . ARG A 1 108 ? -11.083 11.400 8.309 1.00 79.62 108 ARG A O 1
ATOM 830 N N . LEU A 1 10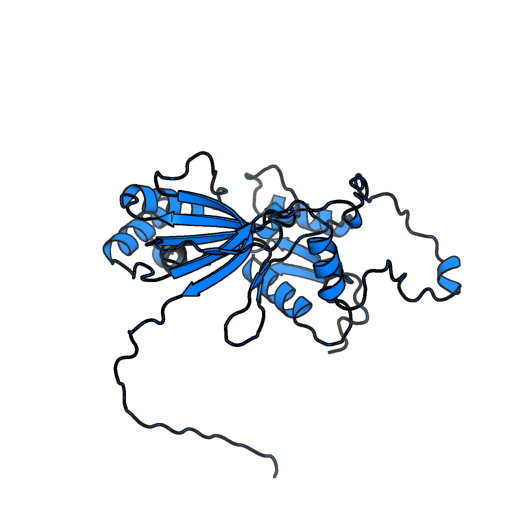9 ? -9.722 9.778 9.071 1.00 80.25 109 LEU A N 1
ATOM 831 C CA . LEU A 1 109 ? -8.541 10.255 8.344 1.00 80.25 109 LEU A CA 1
ATOM 832 C C . LEU A 1 109 ? -8.765 10.084 6.839 1.00 80.25 109 LEU A C 1
ATOM 834 O O . LEU A 1 109 ? -8.602 11.047 6.091 1.00 80.25 109 LEU A O 1
ATOM 838 N N . ARG A 1 110 ? -9.208 8.897 6.403 1.00 83.88 110 ARG A N 1
ATOM 839 C CA . ARG A 1 110 ? -9.506 8.602 4.994 1.00 83.88 110 ARG A CA 1
ATOM 840 C C . ARG A 1 110 ? -10.563 9.544 4.419 1.00 83.88 110 ARG A C 1
ATOM 842 O O . ARG A 1 110 ? -10.350 10.094 3.334 1.00 83.88 110 ARG A O 1
ATOM 849 N N . ASP A 1 111 ? -11.647 9.773 5.149 1.00 84.75 111 ASP A N 1
ATOM 850 C CA . ASP A 1 111 ? -12.744 10.633 4.690 1.00 84.75 111 ASP A CA 1
ATOM 851 C C . ASP A 1 111 ? -12.281 12.078 4.521 1.00 84.75 111 ASP A C 1
ATOM 853 O O . ASP A 1 111 ? -12.522 12.712 3.490 1.00 84.75 111 ASP A O 1
ATOM 857 N N . THR A 1 112 ? -11.508 12.576 5.486 1.00 82.50 112 THR A N 1
ATOM 858 C CA . THR A 1 112 ? -10.942 13.927 5.429 1.00 82.50 112 THR A CA 1
ATOM 859 C C . THR A 1 112 ? -9.984 14.094 4.250 1.00 82.50 112 THR A C 1
ATOM 861 O O . THR A 1 112 ? -10.014 15.121 3.567 1.00 82.50 112 THR A O 1
ATOM 864 N N . LEU A 1 113 ? -9.165 13.077 3.965 1.00 81.44 113 LEU A N 1
ATOM 865 C CA . LEU A 1 113 ? -8.239 13.082 2.830 1.00 81.44 113 LEU A CA 1
ATOM 866 C C . LEU A 1 113 ? -8.962 13.143 1.481 1.00 81.44 113 LEU A C 1
ATOM 868 O O . LEU A 1 113 ? -8.443 13.771 0.559 1.00 81.44 113 LEU A O 1
ATOM 872 N N . SER A 1 114 ? -10.143 12.531 1.363 1.00 81.81 114 SER A N 1
ATOM 873 C CA . SER A 1 114 ? -10.928 12.549 0.121 1.00 81.81 114 SER A CA 1
ATOM 874 C C . SER A 1 114 ? -11.441 13.953 -0.230 1.00 81.81 114 SER A C 1
ATOM 876 O O . SER A 1 114 ? -11.429 14.352 -1.393 1.00 81.81 114 SER A O 1
ATOM 878 N N . VAL A 1 115 ? -11.811 14.739 0.786 1.00 83.81 115 VAL A N 1
ATOM 879 C CA . VAL A 1 115 ? -12.326 16.109 0.621 1.00 83.81 115 VAL A CA 1
ATOM 880 C C . VAL A 1 115 ? -11.195 17.141 0.607 1.00 83.81 115 VAL A C 1
ATOM 882 O O . VAL A 1 115 ? -11.374 18.249 0.098 1.00 83.81 115 VAL A O 1
ATOM 885 N N . ALA A 1 116 ? -10.010 16.793 1.122 1.00 83.56 116 ALA A N 1
ATOM 886 C CA . ALA A 1 116 ? -8.868 17.701 1.213 1.00 83.56 116 ALA A CA 1
ATOM 887 C C . ALA A 1 116 ? -8.507 18.337 -0.138 1.00 83.56 116 ALA A C 1
ATOM 889 O O . ALA A 1 116 ? -8.152 19.514 -0.183 1.00 83.56 116 ALA A O 1
ATOM 890 N N . ASP A 1 117 ? -8.644 17.607 -1.248 1.00 81.19 117 ASP A N 1
ATOM 891 C CA . ASP A 1 117 ? -8.362 18.129 -2.590 1.00 81.19 117 ASP A CA 1
ATOM 892 C C . ASP A 1 117 ? -9.337 19.216 -3.068 1.00 81.19 117 ASP A C 1
ATOM 894 O O . ASP A 1 117 ? -8.943 20.056 -3.880 1.00 81.19 117 ASP A O 1
ATOM 898 N N . GLY A 1 118 ? -10.544 19.291 -2.500 1.00 84.38 118 GLY A N 1
ATOM 899 C CA . GLY A 1 118 ? -11.504 20.369 -2.763 1.00 84.38 118 GLY A CA 1
ATOM 900 C C . GLY A 1 118 ? -11.043 21.744 -2.263 1.00 84.38 118 GLY A C 1
ATOM 901 O O . GLY A 1 118 ? -11.458 22.771 -2.793 1.00 84.38 118 GLY A O 1
ATOM 902 N N . TYR A 1 119 ? -10.112 21.783 -1.308 1.00 85.00 119 TYR A N 1
ATOM 903 C CA . TYR A 1 119 ? -9.553 23.010 -0.728 1.00 85.00 119 TYR A CA 1
ATOM 904 C C . TYR A 1 119 ? -8.379 23.590 -1.539 1.00 85.00 119 TYR A C 1
ATOM 906 O O . TYR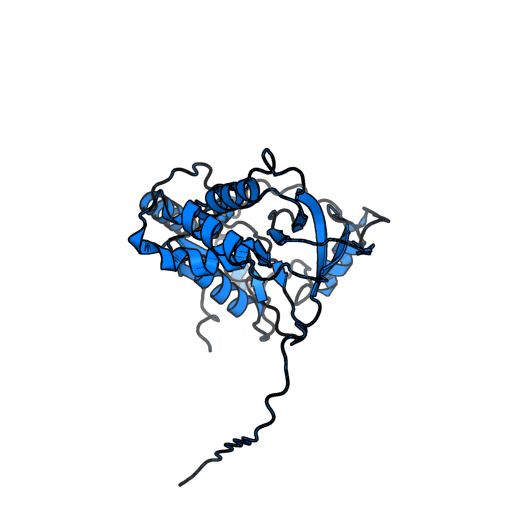 A 1 119 ? -7.472 24.219 -0.991 1.00 85.00 119 TYR A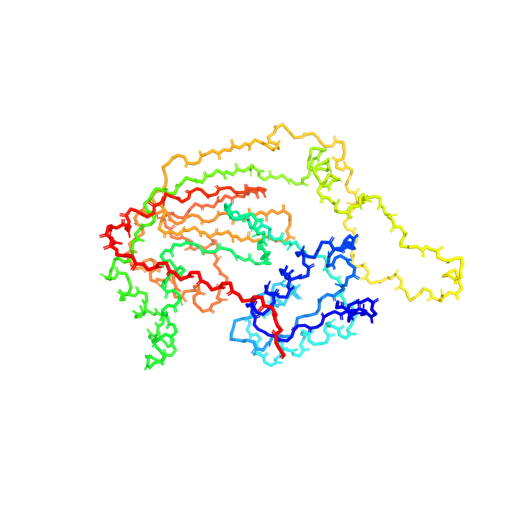 O 1
ATOM 914 N N . TRP A 1 120 ? -8.366 23.378 -2.858 1.00 85.94 120 TRP A N 1
ATOM 915 C CA . TRP A 1 120 ? -7.285 23.805 -3.757 1.00 85.94 120 TRP A CA 1
ATOM 916 C C . TRP A 1 120 ? -7.007 25.319 -3.715 1.00 85.94 120 TRP A C 1
ATOM 918 O O . TRP A 1 120 ? -5.870 25.738 -3.922 1.00 85.94 120 TRP A O 1
ATOM 928 N N . TYR A 1 121 ? -8.017 26.132 -3.394 1.00 87.50 121 TYR A N 1
ATOM 929 C CA . TYR A 1 121 ? -7.932 27.594 -3.324 1.00 87.50 121 TYR A CA 1
ATOM 930 C C . TYR A 1 121 ? -7.179 28.123 -2.088 1.00 87.50 121 TYR A C 1
ATOM 932 O O . TYR A 1 121 ? -6.811 29.294 -2.059 1.00 87.50 121 TYR A O 1
ATOM 940 N N . LEU A 1 122 ? -6.922 27.286 -1.073 1.00 84.38 122 LEU A N 1
ATOM 941 C CA . LEU A 1 122 ? -6.250 27.688 0.175 1.00 84.38 122 LEU A CA 1
ATOM 942 C C . LEU A 1 122 ? -4.714 27.599 0.108 1.00 84.38 122 LEU A C 1
ATOM 944 O O . LEU A 1 122 ? -4.032 27.870 1.095 1.00 84.38 122 LEU A O 1
ATOM 948 N N . GLY A 1 123 ? -4.150 27.249 -1.052 1.00 82.38 123 GLY A N 1
ATOM 949 C CA . GLY A 1 123 ? -2.704 27.108 -1.236 1.00 82.38 123 GLY A CA 1
ATOM 950 C C . GLY A 1 123 ? -2.098 25.933 -0.453 1.00 82.38 123 GLY A C 1
ATOM 951 O O . GLY A 1 123 ? -2.750 25.298 0.371 1.00 82.38 123 GLY A O 1
ATOM 952 N N . ALA A 1 124 ? -0.827 25.618 -0.712 1.00 79.38 124 ALA A N 1
ATOM 953 C CA . ALA A 1 124 ? -0.189 24.409 -0.177 1.00 79.38 124 ALA A CA 1
ATOM 954 C C . ALA A 1 124 ? -0.046 24.401 1.358 1.00 79.38 124 ALA A C 1
ATOM 956 O O . ALA A 1 124 ? -0.137 23.343 1.972 1.00 79.38 124 ALA A O 1
ATOM 957 N N . TYR A 1 125 ? 0.138 25.571 1.978 1.00 81.00 125 TYR A N 1
ATOM 958 C CA . TYR A 1 125 ? 0.389 25.681 3.418 1.00 81.00 125 TYR A CA 1
ATOM 959 C C . TYR A 1 125 ? -0.881 25.563 4.272 1.00 81.00 125 TYR A C 1
ATOM 961 O O . TYR A 1 125 ? -0.869 24.884 5.294 1.00 81.00 125 TYR A O 1
ATOM 969 N N . LEU A 1 126 ? -1.985 26.206 3.871 1.00 85.06 126 LEU A N 1
ATOM 970 C CA . LEU A 1 126 ? -3.214 26.242 4.678 1.00 85.06 126 LEU A CA 1
ATOM 971 C C . LEU A 1 126 ? -4.192 25.116 4.330 1.00 85.06 126 LEU A C 1
ATOM 973 O O . LEU A 1 126 ? -4.979 24.721 5.191 1.00 85.06 126 LEU A O 1
ATOM 977 N N . LYS A 1 127 ? -4.135 24.585 3.099 1.00 86.06 127 LYS A N 1
ATOM 978 C CA . LYS A 1 127 ? -4.978 23.473 2.633 1.00 86.06 127 LYS A CA 1
ATOM 979 C C . LYS A 1 127 ? -5.031 22.295 3.616 1.00 86.06 127 LYS A C 1
ATOM 981 O O . LYS A 1 127 ? -6.148 21.947 3.996 1.00 86.06 127 LYS A O 1
ATOM 986 N N . PRO A 1 128 ? -3.906 21.677 4.041 1.00 80.81 128 PRO A N 1
ATOM 987 C CA . PRO A 1 128 ? -3.964 20.540 4.958 1.00 80.81 128 PRO A CA 1
ATOM 988 C C . PRO A 1 128 ? -4.650 20.933 6.268 1.00 80.81 128 PRO A C 1
ATOM 990 O O . PRO A 1 128 ? -5.652 20.336 6.650 1.00 80.81 128 PRO A O 1
ATOM 993 N N . TYR A 1 129 ? -4.185 22.006 6.903 1.00 85.31 129 TYR A N 1
ATOM 994 C CA . TYR A 1 129 ? -4.668 22.414 8.217 1.00 85.31 129 TYR A CA 1
ATOM 995 C C . TYR A 1 129 ? -6.173 22.709 8.236 1.00 85.31 129 TYR A C 1
ATOM 997 O O . TYR A 1 129 ? -6.895 22.201 9.093 1.00 85.31 129 TYR A O 1
ATOM 1005 N N . LEU A 1 130 ? -6.667 23.495 7.274 1.00 85.31 130 LEU A N 1
ATOM 1006 C CA . LEU A 1 130 ? -8.079 23.875 7.217 1.00 85.31 130 LEU A CA 1
ATOM 1007 C C . LEU A 1 130 ? -8.984 22.714 6.794 1.00 85.31 130 LEU A C 1
ATOM 1009 O O . LEU A 1 130 ? -10.074 22.583 7.348 1.00 85.31 130 LEU A O 1
ATOM 1013 N N . ALA A 1 131 ? -8.534 21.837 5.889 1.00 84.75 131 ALA A N 1
ATOM 1014 C CA . ALA A 1 131 ? -9.291 20.639 5.529 1.00 84.75 131 ALA A CA 1
ATOM 1015 C C . ALA A 1 131 ? -9.524 19.740 6.751 1.00 84.75 131 ALA A C 1
ATOM 1017 O O . ALA A 1 131 ? -10.649 19.294 6.990 1.00 84.75 131 ALA A O 1
ATOM 1018 N N . PHE A 1 132 ? -8.481 19.527 7.558 1.00 84.06 132 PHE A N 1
ATOM 1019 C CA . PHE A 1 132 ? -8.590 18.755 8.791 1.00 84.06 132 PHE A CA 1
ATOM 1020 C C . PHE A 1 132 ? -9.391 19.489 9.870 1.00 84.06 132 PHE A C 1
ATOM 1022 O O . PHE A 1 132 ? -10.247 18.871 10.501 1.00 84.06 132 PHE A O 1
ATOM 1029 N N . ALA A 1 133 ? -9.204 20.799 10.052 1.00 84.44 133 ALA A N 1
ATOM 1030 C CA . ALA A 1 133 ? -9.940 21.562 11.060 1.00 84.44 133 ALA A CA 1
ATOM 1031 C C . ALA A 1 133 ? -11.451 21.617 10.769 1.00 84.44 133 ALA A C 1
ATOM 1033 O O . ALA A 1 133 ? -12.261 21.366 11.664 1.00 84.44 133 ALA A O 1
ATOM 1034 N N . PHE A 1 134 ? -11.846 21.883 9.519 1.00 83.69 134 PHE A N 1
ATOM 1035 C CA . PHE A 1 134 ? -13.258 21.949 9.139 1.00 83.69 134 PHE A CA 1
ATOM 1036 C C . PHE A 1 134 ? -13.948 20.586 9.193 1.00 83.69 134 PHE A C 1
ATOM 1038 O O . PHE A 1 134 ? -15.079 20.507 9.672 1.00 83.69 134 PHE A O 1
ATOM 1045 N N . ASN A 1 135 ? -13.282 19.509 8.764 1.00 78.56 135 ASN A N 1
ATOM 1046 C CA . ASN A 1 135 ? -13.862 18.165 8.856 1.00 78.56 135 ASN A CA 1
ATOM 1047 C C . ASN A 1 135 ? -13.964 17.674 10.303 1.00 78.56 135 ASN A C 1
ATOM 1049 O O . ASN A 1 135 ? -14.952 17.040 10.668 1.00 78.56 135 ASN A O 1
ATOM 1053 N N . THR A 1 136 ? -13.011 18.056 11.155 1.00 75.69 136 THR A N 1
ATOM 1054 C CA . THR A 1 136 ? -13.093 17.796 12.596 1.00 75.69 136 THR A CA 1
ATOM 1055 C C . THR A 1 136 ? -14.284 18.521 13.232 1.00 75.69 136 THR A C 1
ATOM 1057 O O . THR A 1 136 ? -14.996 17.943 14.053 1.00 75.69 136 THR A O 1
ATOM 1060 N N . LEU A 1 137 ? -14.552 19.767 12.821 1.00 74.88 137 LEU A N 1
ATOM 1061 C CA . LEU A 1 137 ? -15.693 20.550 13.311 1.00 74.88 137 LEU A CA 1
ATOM 1062 C C . LEU A 1 137 ? -17.043 19.983 12.848 1.00 74.88 137 LEU A C 1
ATOM 1064 O O . LEU A 1 137 ? -18.022 20.046 13.588 1.00 74.88 137 LEU A O 1
ATOM 1068 N N . ARG A 1 138 ? -17.098 19.410 11.641 1.00 69.44 138 ARG A N 1
ATOM 1069 C CA . ARG A 1 138 ? -18.319 18.826 11.063 1.00 69.44 138 ARG A CA 1
ATOM 1070 C C . ARG A 1 138 ? -18.707 17.462 11.648 1.00 69.44 138 ARG A C 1
ATOM 1072 O O . ARG A 1 138 ? -19.749 16.955 11.253 1.00 69.44 138 ARG A O 1
ATOM 1079 N N . ARG A 1 139 ? -17.919 16.898 12.582 1.00 59.69 139 ARG A N 1
ATOM 1080 C CA . ARG A 1 139 ? -18.143 15.585 13.229 1.00 59.69 139 ARG A CA 1
ATOM 1081 C C . ARG A 1 139 ? -18.646 14.523 12.243 1.00 59.69 139 ARG A C 1
ATOM 1083 O O . ARG A 1 139 ? -19.669 13.888 12.480 1.00 59.69 139 ARG A O 1
ATOM 1090 N N . LEU A 1 140 ? -17.931 14.345 11.132 1.00 54.47 140 LEU A N 1
ATOM 1091 C CA . LEU A 1 140 ? -18.166 13.176 10.292 1.00 54.47 140 LEU A CA 1
ATOM 1092 C C . LEU A 1 140 ? -17.863 11.930 11.137 1.00 54.47 140 LEU A C 1
ATOM 1094 O O . LEU A 1 140 ? -16.836 11.866 11.816 1.00 54.47 140 LEU A O 1
ATOM 1098 N N . THR A 1 141 ? -18.870 11.064 11.166 1.00 51.22 141 THR A N 1
ATOM 1099 C CA . THR A 1 141 ? -19.067 9.827 11.927 1.00 51.22 141 THR A CA 1
ATOM 1100 C C . THR A 1 141 ? -17.785 9.195 12.462 1.00 51.22 141 THR A C 1
ATOM 1102 O O . THR A 1 141 ? -16.926 8.754 11.701 1.00 51.22 141 THR A O 1
ATOM 1105 N N . ALA A 1 142 ? -17.674 9.111 13.792 1.00 53.38 142 ALA A N 1
ATOM 1106 C CA . ALA A 1 142 ? -16.814 8.100 14.396 1.00 53.38 142 ALA A CA 1
ATOM 1107 C C . ALA A 1 142 ? -17.290 6.732 13.888 1.00 53.38 142 ALA A C 1
ATOM 1109 O O . ALA A 1 142 ? -18.497 6.524 13.758 1.00 53.38 142 ALA A O 1
ATOM 1110 N N . VAL A 1 143 ? -16.366 5.827 13.563 1.00 54.41 143 VAL A N 1
ATOM 1111 C CA . VAL A 1 143 ? -16.747 4.473 13.161 1.00 54.41 143 VAL A CA 1
ATOM 1112 C C . VAL A 1 143 ? -17.215 3.754 14.427 1.00 54.41 143 VAL A C 1
ATOM 1114 O O . VAL A 1 143 ? -16.416 3.239 15.207 1.00 54.41 143 VAL A O 1
ATOM 1117 N N . GLU A 1 144 ? -18.514 3.821 14.709 1.00 54.50 144 GLU A N 1
ATOM 1118 C CA . GLU A 1 144 ? -19.099 3.167 15.874 1.00 54.50 144 GLU A CA 1
ATOM 1119 C C . GLU A 1 144 ? -19.209 1.664 15.599 1.00 54.50 144 GLU A C 1
ATOM 1121 O O . GLU A 1 144 ? -19.858 1.239 14.648 1.00 54.50 144 GLU A O 1
ATOM 1126 N N . GLY A 1 145 ? -18.571 0.848 16.441 1.00 61.69 145 GLY A N 1
ATOM 1127 C CA . GLY A 1 145 ? -18.739 -0.607 16.413 1.00 61.69 145 GLY A CA 1
ATOM 1128 C C . GLY A 1 145 ? -17.861 -1.355 15.407 1.00 61.69 145 GLY A C 1
ATOM 1129 O O . GLY A 1 145 ? -18.349 -2.261 14.739 1.00 61.69 145 GLY A O 1
ATOM 1130 N N . VAL A 1 146 ? -16.570 -1.019 15.308 1.00 73.44 146 VAL A N 1
ATOM 1131 C CA . VAL A 1 146 ? -15.602 -1.873 14.598 1.00 73.44 146 VAL A CA 1
ATOM 1132 C C . VAL A 1 146 ? -15.114 -2.980 15.530 1.00 73.44 146 VAL A C 1
ATOM 1134 O O . VAL A 1 146 ? -14.502 -2.683 16.557 1.00 73.44 146 VAL A O 1
ATOM 1137 N N . SER A 1 147 ? -15.324 -4.247 15.170 1.00 83.00 147 SER A N 1
ATOM 1138 C CA . SER A 1 147 ? -14.594 -5.359 15.792 1.00 83.00 147 SER A CA 1
ATOM 1139 C C . SER A 1 147 ? -13.445 -5.785 14.893 1.00 83.00 147 SER A C 1
ATOM 1141 O O . SER A 1 147 ? -13.635 -6.148 13.733 1.00 83.00 147 SER A O 1
ATOM 1143 N N . ILE A 1 148 ? -12.230 -5.725 15.439 1.00 87.25 148 ILE A N 1
ATOM 1144 C CA . ILE A 1 148 ? -11.017 -6.132 14.732 1.00 87.25 148 ILE A CA 1
ATOM 1145 C C . ILE A 1 148 ? -10.524 -7.428 15.356 1.00 87.25 148 ILE A C 1
ATOM 1147 O O . ILE A 1 148 ? -10.263 -7.499 16.560 1.00 87.25 148 ILE A O 1
ATOM 1151 N N . SER A 1 149 ? -10.366 -8.451 14.527 1.00 90.12 149 SER A N 1
ATOM 1152 C CA . SER A 1 149 ? -9.681 -9.683 14.898 1.00 90.12 149 SER A CA 1
ATOM 1153 C C . SER A 1 149 ? -8.430 -9.835 14.047 1.00 90.12 149 SER A C 1
ATOM 1155 O O . SER A 1 149 ? -8.423 -9.513 12.861 1.00 90.12 149 SER A O 1
ATOM 1157 N N . TYR A 1 150 ? -7.337 -10.272 14.657 1.00 91.19 150 TYR A N 1
ATOM 1158 C CA . TYR A 1 150 ? -6.064 -10.423 13.964 1.00 91.19 150 TYR A CA 1
ATOM 1159 C C . TYR A 1 150 ? -5.365 -11.712 14.383 1.00 91.19 150 TYR A C 1
ATOM 1161 O O . TYR A 1 150 ? -5.512 -12.184 15.513 1.00 91.19 150 TYR A O 1
ATOM 1169 N N . SER A 1 151 ? -4.592 -12.279 13.462 1.00 91.31 151 SER A N 1
ATOM 1170 C CA . SER A 1 151 ? -3.664 -13.369 13.753 1.00 91.31 151 SER A CA 1
ATOM 1171 C C . SER A 1 151 ? -2.296 -12.798 14.102 1.00 91.31 151 SER A C 1
ATOM 1173 O O . SER A 1 151 ? -1.800 -11.911 13.404 1.00 91.31 151 SER A O 1
ATOM 1175 N N . ASN A 1 152 ? -1.651 -13.353 15.127 1.00 88.31 152 ASN A N 1
ATOM 1176 C CA . ASN A 1 152 ? -0.308 -12.945 15.548 1.00 88.31 152 ASN A CA 1
ATOM 1177 C C . ASN A 1 152 ? 0.707 -13.031 14.394 1.00 88.31 152 ASN A C 1
ATOM 1179 O O . ASN A 1 152 ? 0.610 -13.917 13.534 1.00 88.31 152 ASN A O 1
ATOM 1183 N N . SER A 1 153 ? 1.682 -12.116 14.385 1.00 87.12 153 SER A N 1
ATOM 1184 C CA . SER A 1 153 ? 2.780 -12.128 13.417 1.00 87.12 153 SER A CA 1
ATOM 1185 C C . SER A 1 153 ? 3.632 -13.397 13.558 1.00 87.12 153 SER A C 1
ATOM 1187 O O . SER A 1 153 ? 3.821 -13.940 14.649 1.00 87.12 153 SER A O 1
ATOM 1189 N N . CYS A 1 154 ? 4.136 -13.923 12.440 1.00 85.69 154 CYS A N 1
ATOM 1190 C CA . CYS A 1 154 ? 5.024 -15.081 12.452 1.00 85.69 154 CYS A CA 1
ATOM 1191 C C . CYS A 1 154 ? 6.062 -14.964 11.337 1.00 85.69 154 CYS A C 1
ATOM 1193 O O . CYS A 1 154 ? 5.705 -14.853 10.172 1.00 85.69 154 CYS A O 1
ATOM 1195 N N . ASP A 1 155 ? 7.344 -15.109 11.680 1.00 81.56 155 ASP A N 1
ATOM 1196 C CA . ASP A 1 155 ? 8.470 -15.072 10.725 1.00 81.56 155 ASP A CA 1
ATOM 1197 C C . ASP A 1 155 ? 8.550 -16.306 9.795 1.00 81.56 155 ASP A C 1
ATOM 1199 O O . ASP A 1 155 ? 9.533 -16.502 9.079 1.00 81.56 155 ASP A O 1
ATOM 1203 N N . GLY A 1 156 ? 7.528 -17.165 9.825 1.00 83.50 156 GLY A N 1
ATOM 1204 C CA . GLY A 1 156 ? 7.437 -18.404 9.064 1.00 83.50 156 GLY A CA 1
ATOM 1205 C C . GLY A 1 156 ? 7.642 -19.649 9.929 1.00 83.50 156 GLY A C 1
ATOM 1206 O O . GLY A 1 156 ? 8.680 -19.855 10.554 1.00 83.50 156 GLY A O 1
ATOM 1207 N N . CYS A 1 157 ? 6.639 -20.523 9.927 1.00 86.88 157 CYS A N 1
ATOM 1208 C CA . CYS A 1 157 ? 6.701 -21.846 10.539 1.00 86.88 157 CYS A CA 1
ATOM 1209 C C . CYS A 1 157 ? 6.128 -22.907 9.592 1.00 86.88 157 CYS A C 1
ATOM 1211 O O . CYS A 1 157 ? 5.604 -22.593 8.520 1.00 86.88 157 CYS A O 1
ATOM 1213 N N . SER A 1 158 ? 6.168 -24.166 10.013 1.00 86.06 158 SER A N 1
ATOM 1214 C CA . SER A 1 158 ? 5.571 -25.297 9.294 1.00 86.06 158 SER A CA 1
ATOM 1215 C C . SER A 1 158 ? 4.110 -25.056 8.886 1.00 86.06 158 SER A C 1
ATOM 1217 O O . SER A 1 158 ? 3.740 -25.379 7.759 1.00 86.06 158 SER A O 1
ATOM 1219 N N . LYS A 1 159 ? 3.293 -24.431 9.748 1.00 85.19 159 LYS A N 1
ATOM 1220 C CA . LYS A 1 159 ? 1.894 -24.080 9.434 1.00 85.19 159 LYS A CA 1
ATOM 1221 C C . LYS A 1 159 ? 1.790 -22.993 8.357 1.00 85.19 159 LYS A C 1
ATOM 1223 O O . LYS A 1 159 ? 0.992 -23.142 7.436 1.00 85.19 159 LYS A O 1
ATOM 1228 N N . CYS A 1 160 ? 2.607 -21.935 8.432 1.00 83.69 160 CYS A N 1
ATOM 1229 C CA . CYS A 1 160 ? 2.654 -20.894 7.394 1.00 83.69 160 CYS A CA 1
ATOM 1230 C C . CYS A 1 160 ? 3.041 -21.492 6.040 1.00 83.69 160 CYS A C 1
ATOM 1232 O O . CYS A 1 160 ? 2.446 -21.167 5.019 1.00 83.69 160 CYS A O 1
ATOM 1234 N N . TYR A 1 161 ? 4.015 -22.403 6.046 1.00 82.81 161 TYR A N 1
ATOM 1235 C CA . TYR A 1 161 ? 4.481 -23.064 4.837 1.00 82.81 161 TYR A CA 1
ATOM 1236 C C . TYR A 1 161 ? 3.401 -23.962 4.213 1.00 82.81 161 TYR A C 1
ATOM 1238 O O . TYR A 1 161 ? 3.170 -23.891 3.010 1.00 82.81 161 TYR A O 1
ATOM 1246 N N . GLN A 1 162 ? 2.676 -24.743 5.022 1.00 82.62 162 GLN A N 1
ATOM 1247 C CA . GLN A 1 162 ? 1.534 -25.540 4.545 1.00 82.62 162 GLN A CA 1
ATOM 1248 C C . GLN A 1 162 ? 0.413 -24.670 3.960 1.00 82.62 162 GLN A C 1
ATOM 1250 O O . GLN A 1 162 ? -0.229 -25.056 2.983 1.00 82.62 162 GLN A O 1
ATOM 1255 N N . ARG A 1 163 ? 0.161 -23.498 4.558 1.00 78.25 163 ARG A N 1
ATOM 1256 C CA . ARG A 1 163 ? -0.813 -22.532 4.040 1.00 78.25 163 ARG A CA 1
ATOM 1257 C C . ARG A 1 163 ? -0.368 -21.963 2.697 1.00 78.25 163 ARG A C 1
ATOM 1259 O O . ARG A 1 163 ? -1.156 -21.983 1.758 1.00 78.25 163 ARG A O 1
ATOM 1266 N N . TYR A 1 164 ? 0.893 -21.552 2.590 1.00 75.56 164 TYR A N 1
ATOM 1267 C CA . TYR A 1 164 ? 1.479 -21.100 1.332 1.00 75.56 164 TYR A CA 1
ATOM 1268 C C . TYR A 1 164 ? 1.368 -22.167 0.233 1.00 75.56 164 TYR A C 1
ATOM 1270 O O . TYR A 1 164 ? 0.920 -21.859 -0.864 1.00 75.56 164 TYR A O 1
ATOM 1278 N N . GLU A 1 165 ? 1.697 -23.432 0.522 1.00 71.56 165 GLU A N 1
ATOM 1279 C CA . GLU A 1 165 ? 1.557 -24.530 -0.451 1.00 71.56 165 GLU A CA 1
ATOM 1280 C C . GLU A 1 165 ? 0.107 -24.737 -0.918 1.00 71.56 165 GLU A C 1
ATOM 1282 O O . GLU A 1 165 ? -0.113 -25.115 -2.068 1.00 71.56 165 GLU A O 1
ATOM 1287 N N . ARG A 1 166 ? -0.878 -24.492 -0.044 1.00 68.94 166 ARG A N 1
ATOM 1288 C CA . ARG A 1 166 ? -2.307 -24.618 -0.365 1.00 68.94 166 ARG A CA 1
ATOM 1289 C C . ARG A 1 166 ? -2.829 -23.444 -1.192 1.00 68.94 166 ARG A C 1
ATOM 1291 O O . ARG A 1 166 ? -3.640 -23.648 -2.089 1.00 68.94 166 ARG A O 1
ATOM 1298 N N . GLU A 1 167 ? -2.424 -22.229 -0.838 1.00 63.72 167 GLU A N 1
ATOM 1299 C CA . GLU A 1 167 ? -2.887 -20.989 -1.471 1.00 63.72 167 GLU A CA 1
ATOM 1300 C C . GLU A 1 167 ? -2.136 -20.670 -2.761 1.00 63.72 167 GLU A C 1
ATOM 1302 O O . GLU A 1 167 ? -2.655 -19.938 -3.604 1.00 63.72 167 GLU A O 1
ATOM 1307 N N . ALA A 1 168 ? -0.939 -21.231 -2.940 1.00 57.72 168 ALA A N 1
ATOM 1308 C CA . ALA A 1 168 ? -0.194 -21.096 -4.172 1.00 57.72 168 ALA A CA 1
ATOM 1309 C C . ALA A 1 168 ? -1.003 -21.666 -5.352 1.00 57.72 168 ALA A C 1
ATOM 1311 O O . ALA A 1 168 ? -1.302 -22.866 -5.378 1.00 57.72 168 ALA A O 1
ATOM 1312 N N . PRO A 1 169 ? -1.332 -20.843 -6.363 1.00 46.81 169 PRO A N 1
ATOM 1313 C CA . PRO A 1 169 ? -1.967 -21.327 -7.575 1.00 46.81 169 PRO A CA 1
ATOM 1314 C C . PRO A 1 169 ? -0.975 -22.227 -8.322 1.00 46.81 169 PRO A C 1
ATOM 1316 O O . PRO A 1 169 ? -0.066 -21.747 -8.991 1.00 46.81 169 PRO A O 1
ATOM 1319 N N . GLY A 1 170 ? -1.143 -23.543 -8.172 1.00 47.44 170 GLY A N 1
ATOM 1320 C CA . GLY A 1 170 ? -0.283 -24.552 -8.786 1.00 47.44 170 GLY A CA 1
ATOM 1321 C C . GLY A 1 170 ? 1.052 -24.710 -8.062 1.00 47.44 170 GLY A C 1
ATOM 1322 O O . GLY A 1 170 ? 2.042 -24.110 -8.458 1.00 47.44 170 GLY A O 1
ATOM 1323 N N . GLY A 1 171 ? 1.048 -25.540 -7.012 1.00 37.88 171 GLY A N 1
ATOM 1324 C CA . GLY A 1 171 ? 2.200 -26.145 -6.335 1.00 37.88 171 GLY A CA 1
ATOM 1325 C C . GLY A 1 171 ? 3.567 -25.540 -6.645 1.00 37.88 171 GLY A C 1
ATOM 1326 O O . GLY A 1 171 ? 4.206 -25.910 -7.629 1.00 37.88 171 GLY A O 1
ATOM 1327 N N . VAL A 1 172 ? 4.066 -24.703 -5.734 1.00 39.03 172 VAL A N 1
ATOM 1328 C CA . VAL A 1 172 ? 5.459 -24.240 -5.729 1.00 39.03 172 VAL A CA 1
ATOM 1329 C C . VAL A 1 172 ? 6.378 -25.375 -5.253 1.00 39.03 172 VAL A C 1
ATOM 1331 O O . VAL A 1 172 ? 7.106 -25.273 -4.269 1.00 39.03 172 VAL A O 1
ATOM 1334 N N . GLY A 1 173 ? 6.398 -26.480 -5.996 1.00 31.02 173 GLY A N 1
ATOM 1335 C CA . GLY A 1 173 ? 7.703 -26.948 -6.428 1.00 31.02 173 GLY A CA 1
ATOM 1336 C C . GLY A 1 173 ? 8.287 -25.833 -7.291 1.00 31.02 173 GLY A C 1
ATOM 1337 O O . GLY A 1 173 ? 7.548 -25.067 -7.901 1.00 31.02 173 GLY A O 1
ATOM 1338 N N . LEU A 1 174 ? 9.602 -25.696 -7.350 1.00 34.81 174 LEU A N 1
ATOM 1339 C CA . LEU A 1 174 ? 10.226 -24.991 -8.464 1.00 34.81 174 LEU A CA 1
ATOM 1340 C C . LEU A 1 174 ? 9.806 -25.728 -9.745 1.00 34.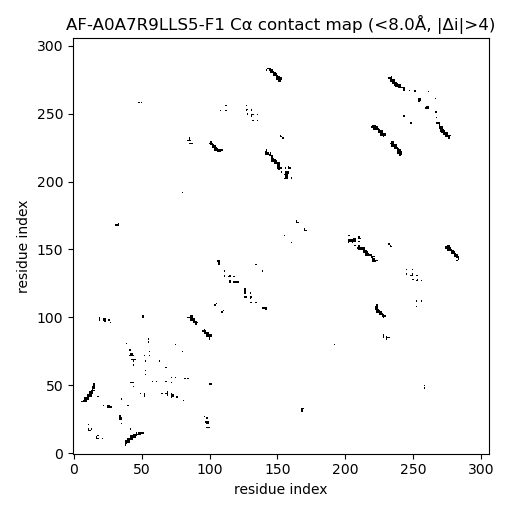81 174 LEU A C 1
ATOM 1342 O O . LEU A 1 174 ? 10.522 -26.606 -10.212 1.00 34.81 174 LEU A O 1
ATOM 1346 N N . ALA A 1 175 ? 8.604 -25.459 -10.251 1.00 32.78 175 ALA A N 1
ATOM 1347 C CA . ALA A 1 175 ? 8.156 -25.896 -11.546 1.00 32.78 175 ALA A CA 1
ATOM 1348 C C . ALA A 1 175 ? 9.004 -25.072 -12.498 1.00 32.78 175 ALA A C 1
ATOM 1350 O O . ALA A 1 175 ? 8.705 -23.918 -12.807 1.00 32.78 175 ALA A O 1
ATOM 1351 N N . GLU A 1 176 ? 10.148 -25.652 -12.851 1.00 38.59 176 GLU A N 1
ATOM 1352 C CA . GLU A 1 176 ? 10.865 -25.330 -14.064 1.00 38.59 176 GLU A CA 1
ATOM 1353 C C . GLU A 1 176 ? 9.789 -25.147 -15.137 1.00 38.59 176 GLU A C 1
ATOM 1355 O O . GLU A 1 176 ? 9.077 -26.096 -15.477 1.00 38.59 176 GLU A O 1
ATOM 1360 N N . GLY A 1 177 ? 9.575 -23.900 -15.579 1.00 44.16 177 GLY A N 1
ATOM 1361 C CA . GLY A 1 177 ? 8.652 -23.623 -16.678 1.00 44.16 177 GLY A CA 1
ATOM 1362 C C . GLY A 1 177 ? 8.978 -24.577 -17.827 1.00 44.16 177 GLY A C 1
ATOM 1363 O O . GLY A 1 177 ? 10.142 -24.959 -17.931 1.00 44.16 177 GLY A O 1
ATOM 1364 N N . PRO A 1 178 ? 8.001 -25.004 -18.647 1.00 42.69 178 PRO A N 1
ATOM 1365 C CA . PRO A 1 178 ? 8.127 -26.163 -19.529 1.00 42.69 178 PRO A CA 1
ATOM 1366 C C . PRO A 1 178 ? 9.468 -26.149 -20.268 1.00 42.69 178 PRO A C 1
ATOM 1368 O O . PRO A 1 178 ? 9.649 -25.415 -21.244 1.00 42.69 178 PRO A O 1
ATOM 1371 N N . THR A 1 179 ? 10.427 -26.931 -19.764 1.00 52.28 179 THR A N 1
ATOM 1372 C CA . THR A 1 179 ? 11.790 -26.983 -20.280 1.00 52.28 179 THR A CA 1
ATOM 1373 C C . THR A 1 179 ? 11.728 -27.783 -21.564 1.00 52.28 179 THR A C 1
ATOM 1375 O O . THR A 1 179 ? 11.889 -28.999 -21.610 1.00 52.28 179 THR A O 1
ATOM 1378 N N . ARG A 1 180 ? 11.426 -27.088 -22.659 1.00 74.56 180 ARG A N 1
ATOM 1379 C CA . ARG A 1 180 ? 11.596 -27.657 -23.991 1.00 74.56 180 ARG A CA 1
ATOM 1380 C C . ARG A 1 180 ? 13.077 -27.997 -24.129 1.00 74.56 180 ARG A C 1
ATOM 1382 O O . ARG A 1 180 ? 13.928 -27.180 -23.785 1.00 74.56 180 ARG A O 1
ATOM 1389 N N . TRP A 1 181 ? 13.383 -29.190 -24.628 1.00 74.69 181 TRP A N 1
ATOM 1390 C CA . TRP A 1 181 ? 14.751 -29.721 -24.692 1.00 74.69 181 TRP A CA 1
ATOM 1391 C C . TRP A 1 181 ? 15.755 -28.753 -25.345 1.00 74.69 181 TRP A C 1
ATOM 1393 O O . TRP A 1 181 ? 16.935 -28.761 -25.007 1.00 74.69 181 TRP A O 1
ATOM 1403 N N . TRP A 1 182 ? 15.289 -27.864 -26.230 1.00 74.75 182 TRP A N 1
ATOM 1404 C CA . TRP A 1 182 ? 16.132 -26.870 -26.889 1.00 74.75 182 TRP A CA 1
ATOM 1405 C C . TRP A 1 182 ? 16.495 -25.637 -26.045 1.00 74.75 182 TRP A C 1
ATOM 1407 O O . TRP A 1 182 ? 17.401 -24.902 -26.431 1.00 74.75 182 TRP A O 1
ATOM 1417 N N . HIS A 1 183 ? 15.871 -25.405 -24.883 1.00 63.44 183 HIS A N 1
ATOM 1418 C CA . HIS A 1 183 ? 16.289 -24.341 -23.952 1.00 63.44 183 HIS A CA 1
ATOM 1419 C C . HIS A 1 183 ? 17.715 -24.553 -23.413 1.00 63.44 183 HIS A C 1
ATOM 1421 O O . HIS A 1 183 ? 18.331 -23.604 -22.935 1.00 63.44 183 HIS A O 1
ATOM 1427 N N . VAL A 1 184 ? 18.267 -25.767 -23.536 1.00 74.19 184 VAL A N 1
ATOM 1428 C CA . VAL A 1 184 ? 19.673 -26.087 -23.233 1.00 74.19 184 VAL A CA 1
ATOM 1429 C C . VAL A 1 184 ? 20.650 -25.358 -24.167 1.00 74.19 184 VAL A C 1
ATOM 1431 O O . VAL A 1 184 ? 21.784 -25.097 -23.776 1.00 74.19 184 VAL A O 1
ATOM 1434 N N . PHE A 1 185 ? 20.222 -24.990 -25.378 1.00 75.75 185 PHE A N 1
ATOM 1435 C CA . PHE A 1 185 ? 21.078 -24.330 -26.372 1.00 75.75 185 PHE A CA 1
ATOM 1436 C C . PHE A 1 185 ? 20.995 -22.802 -26.340 1.00 75.75 185 PHE A C 1
ATOM 1438 O O . PHE A 1 185 ? 21.748 -22.138 -27.050 1.00 75.75 185 PHE A O 1
ATOM 1445 N N . MET A 1 186 ? 20.099 -22.223 -25.536 1.00 58.69 186 MET A N 1
ATOM 1446 C CA . MET A 1 186 ? 20.061 -20.775 -25.358 1.00 58.69 186 MET A CA 1
ATOM 1447 C C . MET A 1 186 ? 21.138 -20.353 -24.352 1.00 58.69 186 MET A C 1
ATOM 1449 O O . MET A 1 186 ? 21.194 -20.916 -23.255 1.00 58.69 186 MET A O 1
ATOM 1453 N N . PRO A 1 187 ? 21.978 -19.351 -24.670 1.00 46.78 187 PRO A N 1
ATOM 1454 C CA . PRO A 1 187 ? 22.881 -18.784 -23.684 1.00 46.78 187 PRO A CA 1
ATOM 1455 C C . PRO A 1 187 ? 22.036 -18.229 -22.537 1.00 46.78 187 PRO A C 1
ATOM 1457 O O . PRO A 1 187 ? 21.246 -17.302 -22.722 1.00 46.78 187 PRO A O 1
ATOM 1460 N N . ARG A 1 188 ? 22.177 -18.820 -21.344 1.00 54.25 188 ARG A N 1
ATOM 1461 C CA . ARG A 1 188 ? 21.611 -18.262 -20.115 1.00 54.25 188 ARG A CA 1
ATOM 1462 C C . ARG A 1 188 ? 22.182 -16.851 -19.974 1.00 54.25 188 ARG A C 1
ATOM 1464 O O . ARG A 1 188 ? 23.365 -16.711 -19.669 1.00 54.25 188 ARG A O 1
ATOM 1471 N N . LYS A 1 189 ? 21.371 -15.811 -20.215 1.00 48.19 189 LYS A N 1
ATOM 1472 C CA . LYS A 1 189 ? 21.708 -14.453 -19.764 1.00 48.19 189 LYS A CA 1
ATOM 1473 C C . LYS A 1 189 ? 22.044 -14.580 -18.279 1.00 48.19 189 LYS A C 1
ATOM 1475 O O . LYS A 1 189 ? 21.264 -15.174 -17.537 1.00 48.19 189 LYS A O 1
ATOM 1480 N N . GLY A 1 190 ? 23.252 -14.151 -17.914 1.00 41.19 190 GLY A N 1
ATOM 1481 C CA . GLY A 1 190 ? 23.891 -14.441 -16.636 1.00 41.19 190 GLY A CA 1
ATOM 1482 C C . GLY A 1 190 ? 22.921 -14.337 -15.467 1.00 41.19 190 GLY A C 1
ATOM 1483 O O . GLY A 1 190 ? 22.422 -13.263 -15.144 1.00 41.19 190 GLY A O 1
ATOM 1484 N N . ALA A 1 191 ? 22.656 -15.477 -14.840 1.00 40.78 191 ALA A N 1
ATOM 1485 C CA . ALA A 1 191 ? 22.023 -15.536 -13.542 1.00 40.78 191 ALA A CA 1
ATOM 1486 C C . ALA A 1 191 ? 23.058 -15.082 -12.507 1.00 40.78 191 ALA A C 1
ATOM 1488 O O . ALA A 1 191 ? 23.699 -15.930 -11.904 1.00 40.78 191 ALA A O 1
ATOM 1489 N N . ASP A 1 192 ? 23.269 -13.770 -12.363 1.00 41.66 192 ASP A N 1
ATOM 1490 C CA . ASP A 1 192 ? 24.084 -13.229 -11.263 1.00 41.66 192 ASP A CA 1
ATOM 1491 C C . ASP A 1 192 ? 23.781 -11.759 -10.902 1.00 41.66 192 ASP A C 1
ATOM 1493 O O . ASP A 1 192 ? 24.644 -10.984 -10.505 1.00 41.66 192 ASP A O 1
ATOM 1497 N N . THR A 1 193 ? 22.510 -11.362 -10.986 1.00 38.19 193 THR A N 1
ATOM 1498 C CA . THR A 1 193 ? 21.984 -10.151 -10.318 1.00 38.19 193 THR A CA 1
ATOM 1499 C C . THR A 1 193 ? 20.845 -10.472 -9.354 1.00 38.19 193 THR A C 1
ATOM 1501 O O . THR A 1 193 ? 20.053 -9.605 -8.987 1.00 38.19 193 THR A O 1
ATOM 1504 N N . ARG A 1 194 ? 20.769 -11.718 -8.868 1.00 42.03 194 ARG A N 1
ATOM 1505 C CA . ARG A 1 194 ? 20.056 -11.978 -7.615 1.00 42.03 194 ARG A CA 1
ATOM 1506 C C . ARG A 1 194 ? 20.948 -11.413 -6.513 1.00 42.03 194 ARG A C 1
ATOM 1508 O O . ARG A 1 194 ? 21.965 -12.012 -6.179 1.00 42.03 194 ARG A O 1
ATOM 1515 N N . GLY A 1 195 ? 20.591 -10.238 -5.990 1.00 36.62 195 GLY A N 1
ATOM 1516 C CA . GLY A 1 195 ? 21.148 -9.741 -4.729 1.00 36.62 195 GLY A CA 1
ATOM 1517 C C . GLY A 1 195 ? 21.101 -10.836 -3.651 1.00 36.62 195 GLY A C 1
ATOM 1518 O O . GLY A 1 195 ? 20.359 -11.806 -3.824 1.00 36.62 195 GLY A O 1
ATOM 1519 N N . PRO A 1 196 ? 21.894 -10.718 -2.570 1.00 32.50 196 PRO A N 1
ATOM 1520 C CA . PRO A 1 196 ? 22.192 -11.813 -1.650 1.00 32.50 196 PRO A CA 1
ATOM 1521 C C . PRO A 1 196 ? 20.920 -12.575 -1.283 1.00 32.50 196 PRO A C 1
ATOM 1523 O O . PRO A 1 196 ? 20.065 -12.073 -0.553 1.00 32.50 196 PRO A O 1
ATOM 1526 N N . THR A 1 197 ? 20.779 -13.779 -1.842 1.00 40.66 197 THR A N 1
ATOM 1527 C CA . THR A 1 197 ? 19.718 -14.710 -1.479 1.00 40.66 197 THR A CA 1
ATOM 1528 C C . THR A 1 197 ? 19.829 -14.917 0.016 1.00 40.66 197 THR A C 1
ATOM 1530 O O . THR A 1 197 ? 20.831 -15.460 0.488 1.00 40.66 197 TH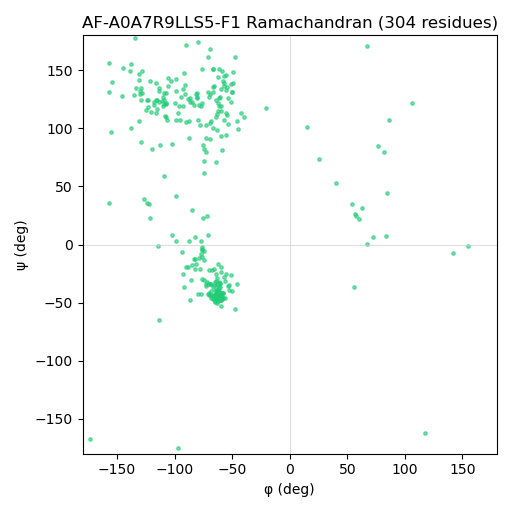R A O 1
ATOM 1533 N N . GLN A 1 198 ? 18.825 -14.453 0.761 1.00 43.09 198 GLN A N 1
ATOM 1534 C CA . GLN A 1 198 ? 18.704 -14.804 2.167 1.00 43.09 198 GLN A CA 1
ATOM 1535 C C . GLN A 1 198 ? 18.838 -16.329 2.285 1.00 43.09 198 GLN A C 1
ATOM 1537 O O . GLN A 1 198 ? 18.328 -17.048 1.415 1.00 43.09 198 GLN A O 1
ATOM 1542 N N . PRO A 1 199 ? 19.555 -16.840 3.301 1.00 44.34 199 PRO A N 1
ATOM 1543 C CA . PRO A 1 199 ? 19.727 -18.274 3.461 1.00 44.34 199 PRO A CA 1
ATOM 1544 C C . PRO A 1 199 ? 18.342 -18.914 3.475 1.00 44.34 199 PRO A C 1
ATOM 1546 O O . PRO A 1 199 ? 17.468 -18.477 4.223 1.00 44.34 199 PRO A O 1
ATOM 1549 N N . LYS A 1 200 ? 18.136 -19.906 2.605 1.00 53.41 200 LYS A N 1
ATOM 1550 C CA . LYS A 1 200 ? 16.890 -20.665 2.504 1.00 53.41 200 LYS A CA 1
ATOM 1551 C C . LYS A 1 200 ? 16.645 -21.325 3.862 1.00 53.41 200 LYS A C 1
ATOM 1553 O O . LYS A 1 200 ? 17.221 -22.365 4.156 1.00 53.41 200 LYS A O 1
ATOM 1558 N N . ARG A 1 201 ? 15.883 -20.657 4.730 1.00 64.62 201 ARG A N 1
ATOM 1559 C CA . ARG A 1 201 ? 15.534 -21.167 6.057 1.00 64.62 201 ARG A CA 1
ATOM 1560 C C . ARG A 1 201 ? 14.594 -22.349 5.857 1.00 64.62 201 ARG A C 1
ATOM 1562 O O . ARG A 1 201 ? 13.598 -22.229 5.143 1.00 64.62 201 ARG A O 1
ATOM 1569 N N . ASP A 1 202 ? 14.886 -23.476 6.493 1.00 72.25 202 ASP A N 1
ATOM 1570 C CA . ASP A 1 202 ? 14.012 -24.647 6.461 1.00 72.25 202 ASP A CA 1
ATOM 1571 C C . ASP A 1 202 ? 12.781 -24.414 7.351 1.00 72.25 202 ASP A C 1
ATOM 1573 O O . ASP A 1 202 ? 12.704 -24.853 8.498 1.00 72.25 202 ASP A O 1
ATOM 1577 N N . LEU A 1 203 ? 11.784 -23.710 6.807 1.00 74.75 203 LEU A N 1
ATOM 1578 C CA . LEU A 1 203 ? 10.544 -23.341 7.507 1.00 74.75 203 LEU A CA 1
ATOM 1579 C C . LEU A 1 203 ? 9.745 -24.560 8.002 1.00 74.75 203 LEU A C 1
ATOM 1581 O O . LEU A 1 203 ? 8.988 -24.453 8.964 1.00 74.75 203 LEU A O 1
ATOM 1585 N N . LYS A 1 204 ? 9.942 -25.735 7.384 1.00 75.88 204 LYS A N 1
ATOM 1586 C CA . LYS A 1 204 ? 9.295 -27.002 7.769 1.00 75.88 204 LYS A CA 1
ATOM 1587 C C . LYS A 1 204 ? 9.685 -27.475 9.172 1.00 75.88 204 LY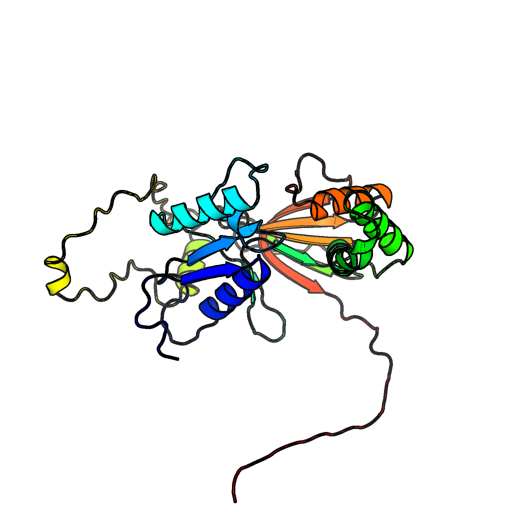S A C 1
ATOM 1589 O O . LYS A 1 204 ? 8.882 -28.145 9.813 1.00 75.88 204 LYS A O 1
ATOM 1594 N N . ALA A 1 205 ? 10.884 -27.135 9.644 1.00 81.00 205 ALA A N 1
ATOM 1595 C CA . ALA A 1 205 ? 11.383 -27.567 10.950 1.00 81.00 205 ALA A CA 1
ATOM 1596 C C . ALA A 1 205 ? 10.929 -26.653 12.101 1.00 81.00 205 ALA A C 1
ATOM 1598 O O . ALA A 1 205 ? 10.979 -27.049 13.264 1.00 81.00 205 ALA A O 1
ATOM 1599 N N . ILE A 1 206 ? 10.476 -25.435 11.793 1.00 84.88 206 ILE A N 1
ATOM 1600 C CA . ILE A 1 206 ? 10.086 -24.445 12.796 1.00 84.88 206 ILE A CA 1
ATOM 1601 C C . ILE A 1 206 ? 8.631 -24.701 13.202 1.00 84.88 206 ILE A C 1
ATOM 1603 O O . ILE A 1 206 ? 7.716 -24.692 12.369 1.00 84.88 206 ILE A O 1
ATOM 1607 N N . HIS A 1 207 ? 8.399 -24.922 14.494 1.00 85.62 207 HIS A N 1
ATOM 1608 C CA . HIS A 1 207 ? 7.062 -25.063 15.060 1.00 85.62 207 HIS A CA 1
ATOM 1609 C C . HIS A 1 207 ? 6.729 -23.845 15.920 1.00 85.62 207 HIS A C 1
ATOM 1611 O O . HIS A 1 207 ? 7.433 -23.560 16.883 1.00 85.62 207 HIS A O 1
ATOM 1617 N N . ASN A 1 208 ? 5.651 -23.141 15.569 1.00 85.94 208 ASN A N 1
ATOM 1618 C CA . ASN A 1 208 ? 5.122 -22.032 16.356 1.00 85.94 208 ASN A CA 1
ATOM 1619 C C . ASN A 1 208 ? 3.696 -22.373 16.825 1.00 85.94 208 ASN A C 1
ATOM 1621 O O . ASN A 1 208 ? 2.798 -22.620 16.008 1.00 85.94 208 ASN A O 1
ATOM 1625 N N . SER A 1 209 ? 3.496 -22.395 18.143 1.00 84.69 209 SER A N 1
ATOM 1626 C CA . SER A 1 209 ? 2.202 -22.649 18.783 1.00 84.69 209 SER A CA 1
ATOM 1627 C C . SER A 1 209 ? 1.225 -21.484 18.625 1.00 84.69 209 SER A C 1
ATOM 1629 O O . SER A 1 209 ? 0.027 -21.731 18.487 1.00 84.69 209 SER A O 1
ATOM 1631 N N . GLU A 1 210 ? 1.729 -20.249 18.587 1.00 84.19 210 GLU A N 1
ATOM 1632 C CA . GLU A 1 210 ? 0.941 -19.012 18.464 1.00 84.19 210 GLU A CA 1
ATOM 1633 C C . GLU A 1 210 ? 0.539 -18.710 17.015 1.00 84.19 210 GLU A C 1
ATOM 1635 O O . GLU A 1 210 ? -0.386 -17.944 16.756 1.00 84.19 210 GLU A O 1
ATOM 1640 N N . CYS A 1 211 ? 1.196 -19.353 16.046 1.00 84.44 211 CYS A N 1
ATOM 1641 C CA . CYS A 1 211 ? 0.862 -19.196 14.638 1.00 84.44 211 CYS A CA 1
ATOM 1642 C C . CYS A 1 211 ? -0.552 -19.720 14.337 1.00 84.44 211 CYS A C 1
ATOM 1644 O O . CYS A 1 211 ? -0.849 -20.906 14.544 1.00 84.44 211 CYS A O 1
ATOM 1646 N N . GLY A 1 212 ? -1.381 -18.841 13.766 1.00 80.56 212 GLY A N 1
ATOM 1647 C CA . GLY A 1 212 ? -2.774 -19.108 13.400 1.00 80.56 212 GLY A CA 1
ATOM 1648 C C . GLY A 1 212 ? -3.768 -18.939 14.550 1.00 80.56 212 GLY A C 1
ATOM 1649 O O . GLY A 1 212 ? -4.933 -19.299 14.390 1.00 80.56 212 GLY A O 1
ATOM 1650 N N . GLN A 1 213 ? -3.325 -18.434 15.705 1.00 87.75 213 GLN A N 1
ATOM 1651 C CA . GLN A 1 213 ? -4.228 -18.044 16.783 1.00 87.75 213 GLN A CA 1
ATOM 1652 C C . GLN A 1 213 ? -4.793 -16.652 16.506 1.00 87.75 213 GLN A C 1
ATOM 1654 O O . GLN A 1 213 ? -4.044 -15.713 16.236 1.00 87.75 213 GLN A O 1
ATOM 1659 N N . TRP A 1 214 ? -6.115 -16.540 16.593 1.00 89.19 214 TRP A N 1
ATOM 1660 C CA . TRP A 1 214 ? -6.834 -15.288 16.407 1.00 89.19 214 TRP A CA 1
ATOM 1661 C C . TRP A 1 214 ? -7.078 -14.618 17.753 1.00 89.19 214 TRP A C 1
ATOM 1663 O O . TRP A 1 214 ? -7.654 -15.222 18.660 1.00 89.19 214 TRP A O 1
ATOM 1673 N N . SER A 1 215 ? -6.670 -13.359 17.852 1.00 88.62 215 SER A N 1
ATOM 1674 C CA . SER A 1 215 ? -6.973 -12.479 18.976 1.00 88.62 215 SER A CA 1
ATOM 1675 C C . SER A 1 215 ? -8.024 -11.470 18.534 1.00 88.62 215 SER A C 1
ATOM 1677 O O . SER A 1 215 ? -7.946 -10.926 17.433 1.00 88.62 215 SER A O 1
ATOM 1679 N N . THR A 1 216 ? -9.026 -11.230 19.377 1.00 86.19 216 THR A N 1
ATOM 1680 C CA . THR A 1 216 ? -10.077 -10.239 19.104 1.00 86.19 216 THR A CA 1
ATOM 1681 C C . THR A 1 216 ? -9.874 -9.030 19.998 1.00 86.19 216 THR A C 1
ATOM 1683 O O . THR A 1 216 ? -9.739 -9.175 21.213 1.00 86.19 216 THR A O 1
ATOM 1686 N N . LEU A 1 217 ? -9.883 -7.841 19.403 1.00 82.06 217 LEU A N 1
ATOM 1687 C CA . LEU A 1 217 ? -9.938 -6.582 20.132 1.00 82.06 217 LEU A CA 1
ATOM 1688 C C . LEU A 1 217 ? -11.410 -6.257 20.369 1.00 82.06 217 LEU A C 1
ATOM 1690 O O . LEU A 1 217 ? -12.084 -5.683 19.515 1.00 82.06 217 LEU A O 1
ATOM 1694 N N . ALA A 1 218 ? -11.923 -6.701 21.515 1.00 58.91 218 ALA A N 1
ATOM 1695 C CA . ALA A 1 218 ? -13.220 -6.267 22.005 1.00 58.91 218 ALA A CA 1
ATOM 1696 C C . ALA A 1 218 ? -13.043 -4.863 22.599 1.00 58.91 218 ALA A C 1
ATOM 1698 O O . ALA A 1 218 ? -12.276 -4.700 23.540 1.00 58.91 218 ALA A O 1
ATOM 1699 N N . GLU A 1 219 ? -13.746 -3.881 22.034 1.00 61.19 219 GLU A N 1
ATOM 1700 C CA . GLU A 1 219 ? -13.777 -2.466 22.445 1.00 61.19 219 GLU A CA 1
ATOM 1701 C C . GLU A 1 219 ? -12.628 -1.570 21.956 1.00 61.19 219 GLU A C 1
ATOM 1703 O O . GLU A 1 219 ? -11.752 -1.156 22.713 1.00 61.19 219 GLU A O 1
ATOM 1708 N N . THR A 1 220 ? -12.709 -1.115 20.706 1.00 57.72 220 THR A N 1
ATOM 1709 C CA . THR A 1 220 ? -11.995 0.097 20.287 1.00 57.72 220 THR A CA 1
ATOM 1710 C C . THR A 1 220 ? -12.941 1.031 19.543 1.00 57.72 220 THR A C 1
ATOM 1712 O O . THR A 1 220 ? -13.302 0.806 18.393 1.00 57.72 220 THR A O 1
ATOM 1715 N N . GLY A 1 221 ? -13.335 2.124 20.206 1.00 64.25 221 GLY A N 1
ATOM 1716 C CA . GLY A 1 221 ? -13.829 3.333 19.540 1.00 64.25 221 GLY A CA 1
ATOM 1717 C C . GLY A 1 221 ? -12.707 3.945 18.698 1.00 64.25 221 GLY A C 1
ATOM 1718 O O . GLY A 1 221 ? -12.095 4.944 19.087 1.00 64.25 221 GLY A O 1
ATOM 1719 N N . ALA A 1 222 ? -12.368 3.268 17.601 1.00 73.06 222 ALA A N 1
ATOM 1720 C CA . ALA A 1 222 ? -11.308 3.641 16.688 1.00 73.06 222 ALA A CA 1
ATOM 1721 C C . ALA A 1 222 ? -11.804 4.766 15.773 1.00 73.06 222 ALA A C 1
ATOM 1723 O O . ALA A 1 222 ? -12.759 4.605 15.018 1.00 73.06 222 ALA A O 1
ATOM 1724 N N . ASP A 1 223 ? -11.124 5.909 15.817 1.00 76.44 223 ASP A N 1
ATOM 1725 C CA . ASP A 1 223 ? -11.364 7.018 14.890 1.00 76.44 223 ASP A CA 1
ATOM 1726 C C . ASP A 1 223 ? -10.887 6.661 13.476 1.00 76.44 223 ASP A C 1
ATOM 1728 O O . ASP A 1 223 ? -11.449 7.122 12.479 1.00 76.44 223 ASP A O 1
ATOM 1732 N N . ASN A 1 224 ? -9.806 5.880 13.391 1.00 80.94 224 ASN A N 1
ATOM 1733 C CA . ASN A 1 224 ? -9.216 5.456 12.132 1.00 80.94 224 ASN A CA 1
ATOM 1734 C C . ASN A 1 224 ? -8.443 4.142 12.281 1.00 80.94 224 ASN A C 1
ATOM 1736 O O . ASN A 1 224 ? -7.690 3.960 13.241 1.00 80.94 224 ASN A O 1
ATOM 1740 N N . VAL A 1 225 ? -8.569 3.276 11.282 1.00 85.81 225 VAL A N 1
ATOM 1741 C CA . VAL A 1 225 ? -7.834 2.019 11.153 1.00 85.81 225 VAL A CA 1
ATOM 1742 C C . VAL A 1 225 ? -6.990 2.085 9.887 1.00 85.81 225 VAL A C 1
ATOM 1744 O O . VAL A 1 225 ? -7.499 2.305 8.786 1.00 85.81 225 VAL A O 1
ATOM 1747 N N . LEU A 1 226 ? -5.685 1.901 10.047 1.00 86.62 226 LEU A N 1
ATOM 1748 C CA . LEU A 1 226 ? -4.720 1.888 8.959 1.00 86.62 226 LEU A CA 1
ATOM 1749 C C . LEU A 1 226 ? -3.964 0.559 8.982 1.00 86.62 226 LEU A C 1
ATOM 1751 O O . LEU A 1 226 ? -3.361 0.193 9.986 1.00 86.62 226 LEU A O 1
ATOM 1755 N N . ILE A 1 227 ? -3.987 -0.153 7.865 1.00 90.38 227 ILE A N 1
ATOM 1756 C CA . ILE A 1 227 ? -3.211 -1.371 7.643 1.00 90.38 227 ILE A CA 1
ATOM 1757 C C . ILE A 1 227 ? -2.130 -1.039 6.626 1.00 90.38 227 ILE A C 1
ATOM 1759 O O . ILE A 1 227 ? -2.438 -0.526 5.551 1.00 90.38 227 ILE A O 1
ATOM 1763 N N . GLN A 1 228 ? -0.878 -1.336 6.953 1.00 89.12 228 GLN A N 1
ATOM 1764 C CA . GLN A 1 228 ? 0.262 -1.143 6.061 1.00 89.12 228 GLN A CA 1
ATOM 1765 C C . GLN A 1 228 ? 0.983 -2.463 5.812 1.00 89.12 228 GLN A C 1
ATOM 1767 O O . GLN A 1 228 ? 1.185 -3.262 6.727 1.00 89.12 228 GLN A O 1
ATOM 1772 N N . ASN A 1 229 ? 1.414 -2.664 4.575 1.00 88.44 229 ASN A N 1
ATOM 1773 C CA . ASN A 1 229 ? 2.293 -3.755 4.195 1.00 88.44 229 ASN A CA 1
ATOM 1774 C C . ASN A 1 229 ? 3.744 -3.399 4.540 1.00 88.44 229 ASN A C 1
ATOM 1776 O O . ASN A 1 229 ? 4.252 -2.363 4.102 1.00 88.44 229 ASN A O 1
ATOM 1780 N N . THR A 1 230 ? 4.431 -4.254 5.299 1.00 82.50 230 THR A N 1
ATOM 1781 C CA . THR A 1 230 ? 5.852 -4.045 5.619 1.00 82.50 230 THR A CA 1
ATOM 1782 C C . THR A 1 230 ? 6.792 -4.519 4.507 1.00 82.50 230 THR A C 1
ATOM 1784 O O . THR A 1 230 ? 7.967 -4.161 4.523 1.00 82.50 230 THR A O 1
ATOM 1787 N N . ASN A 1 231 ? 6.290 -5.277 3.522 1.00 77.38 231 ASN A N 1
ATOM 1788 C CA . ASN A 1 231 ? 7.075 -6.028 2.530 1.00 77.38 231 ASN A CA 1
ATOM 1789 C C . ASN A 1 231 ? 8.019 -7.080 3.147 1.00 77.38 231 ASN A C 1
ATOM 1791 O O . ASN A 1 231 ? 9.009 -7.471 2.526 1.00 77.38 231 ASN A O 1
ATOM 1795 N N . GLU A 1 232 ? 7.723 -7.514 4.373 1.00 80.50 232 GLU A N 1
ATOM 1796 C CA . GLU A 1 232 ? 8.433 -8.576 5.097 1.00 80.50 232 GLU A CA 1
ATOM 1797 C C . GLU A 1 232 ? 7.458 -9.686 5.517 1.00 80.50 232 GLU A C 1
ATOM 1799 O O . GLU A 1 232 ? 7.563 -10.250 6.606 1.00 80.50 232 GLU A O 1
ATOM 1804 N N . SER A 1 233 ? 6.458 -9.963 4.675 1.00 80.62 233 SER A N 1
ATOM 1805 C CA . SER A 1 233 ? 5.392 -10.941 4.925 1.00 80.62 233 SER A CA 1
ATOM 1806 C C . SER A 1 233 ? 4.599 -10.695 6.217 1.00 80.62 233 SER A C 1
ATOM 1808 O O . SER A 1 233 ? 4.031 -11.625 6.784 1.00 80.62 233 SER A O 1
ATOM 1810 N N . LYS A 1 234 ? 4.548 -9.439 6.678 1.00 86.00 234 LYS A N 1
ATOM 1811 C CA . LYS A 1 234 ? 3.790 -8.994 7.852 1.00 86.00 234 LYS A CA 1
ATOM 1812 C C . LYS A 1 234 ? 2.920 -7.796 7.499 1.00 86.00 234 LYS A C 1
ATOM 1814 O O . LYS A 1 234 ? 3.275 -6.955 6.670 1.00 86.00 234 LYS A O 1
ATOM 1819 N N . LEU A 1 235 ? 1.791 -7.700 8.184 1.00 90.50 235 LEU A N 1
ATOM 1820 C CA . LEU A 1 235 ? 0.919 -6.540 8.165 1.00 90.50 235 LEU A CA 1
ATOM 1821 C C . LEU A 1 235 ? 1.107 -5.745 9.445 1.00 90.50 235 LEU A C 1
ATOM 1823 O O . LEU A 1 235 ? 1.229 -6.287 10.543 1.00 90.50 235 LEU A O 1
ATOM 1827 N N . LYS A 1 236 ? 1.099 -4.432 9.288 1.00 90.50 236 LYS A N 1
ATOM 1828 C CA . LYS A 1 236 ? 1.178 -3.480 10.377 1.00 90.50 236 LYS A CA 1
ATOM 1829 C C . LYS A 1 236 ? -0.189 -2.839 10.553 1.00 90.50 236 LYS A C 1
ATOM 1831 O O . LYS A 1 236 ? -0.623 -2.066 9.702 1.00 90.50 236 LYS A O 1
ATOM 1836 N N . LEU A 1 237 ? -0.863 -3.176 11.643 1.00 89.25 237 LEU A N 1
ATOM 1837 C CA . LEU A 1 237 ? -2.152 -2.623 12.032 1.00 89.25 237 LEU A CA 1
ATOM 1838 C C . LEU A 1 237 ? -1.928 -1.432 12.969 1.00 89.25 237 LEU A C 1
ATOM 1840 O O . LEU A 1 237 ? -1.337 -1.566 14.040 1.00 89.25 237 LEU A O 1
ATOM 1844 N N . ILE A 1 238 ? -2.394 -0.264 12.545 1.00 86.06 238 ILE A N 1
ATOM 1845 C CA . ILE A 1 238 ? -2.307 1.001 13.269 1.00 86.06 238 ILE A CA 1
ATOM 1846 C C . ILE A 1 238 ? -3.735 1.444 13.582 1.00 86.06 238 ILE A C 1
ATOM 1848 O O . ILE A 1 238 ? -4.512 1.768 12.679 1.00 86.06 238 ILE A O 1
ATOM 1852 N N . ILE A 1 239 ? -4.081 1.451 14.866 1.00 83.38 239 ILE A N 1
ATOM 1853 C CA . ILE A 1 239 ? -5.408 1.841 15.349 1.00 83.38 239 ILE A CA 1
ATOM 1854 C C . ILE A 1 239 ? -5.278 3.175 16.069 1.00 83.38 239 ILE A C 1
ATOM 1856 O O . ILE A 1 239 ? -4.588 3.275 17.082 1.00 83.38 239 ILE A O 1
ATOM 1860 N N . HIS A 1 240 ? -5.971 4.192 15.570 1.00 79.69 240 HIS A N 1
ATOM 1861 C CA . HIS A 1 240 ? -6.096 5.477 16.247 1.00 79.69 240 HIS A CA 1
ATOM 1862 C C . HIS A 1 240 ? -7.333 5.430 17.147 1.00 79.69 240 HIS A C 1
ATOM 1864 O O . HIS A 1 240 ? -8.458 5.478 16.649 1.00 79.69 240 HIS A O 1
ATOM 1870 N N . SER A 1 241 ? -7.134 5.315 18.462 1.00 74.50 241 SER A N 1
ATOM 1871 C CA . SER A 1 241 ? -8.228 5.301 19.444 1.00 74.50 241 SER A CA 1
ATOM 1872 C C . SER A 1 241 ? -8.530 6.711 19.960 1.00 74.50 241 SER A C 1
ATOM 1874 O O . SER A 1 241 ? -7.629 7.545 20.087 1.00 74.50 241 SER A O 1
ATOM 1876 N N . GLN A 1 242 ? -9.793 6.989 20.290 1.00 70.06 242 GLN A N 1
ATOM 1877 C CA . GLN A 1 242 ? -10.146 8.216 21.013 1.00 70.06 242 GLN A CA 1
ATOM 1878 C C . GLN A 1 242 ? -9.580 8.228 22.449 1.00 70.06 242 GLN A C 1
ATOM 1880 O O . GLN A 1 242 ? -9.434 7.161 23.046 1.00 70.06 242 GLN A O 1
ATOM 1885 N N . PRO A 1 243 ? -9.281 9.413 23.032 1.00 55.31 243 PRO A N 1
ATOM 1886 C CA . PRO A 1 243 ? -9.622 10.757 22.572 1.00 55.31 243 PRO A CA 1
ATOM 1887 C C . PRO A 1 243 ? -8.366 11.535 22.156 1.00 55.31 243 PRO A C 1
ATOM 1889 O O . PRO A 1 243 ? -7.810 12.307 22.941 1.00 55.31 243 PRO A O 1
ATOM 1892 N N . SER A 1 244 ? -7.904 11.385 20.913 1.00 55.56 244 SER A N 1
ATOM 1893 C CA . SER A 1 244 ? -6.882 12.310 20.415 1.00 55.56 244 SER A CA 1
ATOM 1894 C C . SER A 1 244 ? -7.486 13.719 20.401 1.00 55.56 244 SER A C 1
ATOM 1896 O O . SER A 1 244 ? -8.512 13.948 19.753 1.00 55.56 244 SER A O 1
ATOM 1898 N N . ALA A 1 245 ? -6.882 14.670 21.119 1.00 64.19 245 ALA A N 1
ATOM 1899 C CA . ALA A 1 245 ? -7.295 16.068 21.059 1.00 64.19 245 ALA A CA 1
ATOM 1900 C C . ALA A 1 245 ? -7.361 16.503 19.585 1.00 64.19 245 ALA A C 1
ATOM 1902 O O . ALA A 1 245 ? -6.459 16.174 18.820 1.00 64.19 245 ALA A O 1
ATOM 1903 N N . HIS A 1 246 ? -8.385 17.262 19.177 1.00 73.06 246 HIS A N 1
ATOM 1904 C CA . HIS A 1 246 ? -8.591 17.679 17.778 1.00 73.06 246 HIS A CA 1
ATOM 1905 C C . HIS A 1 246 ? -7.318 18.197 17.085 1.00 73.06 246 HIS A C 1
ATOM 1907 O O . HIS A 1 246 ? -7.093 17.949 15.906 1.00 73.06 246 HIS A O 1
ATOM 1913 N N . ARG A 1 247 ? -6.440 18.861 17.843 1.00 74.44 247 ARG A N 1
ATOM 1914 C CA . ARG A 1 247 ? -5.132 19.336 17.385 1.00 74.44 247 ARG A CA 1
ATOM 1915 C C . ARG A 1 247 ? -4.175 18.216 16.949 1.00 74.44 247 ARG A C 1
ATOM 1917 O O . ARG A 1 247 ? -3.459 18.402 15.974 1.00 74.44 247 ARG A O 1
ATOM 1924 N N . GLN A 1 248 ? -4.142 17.088 17.655 1.00 75.38 248 GLN A N 1
ATOM 1925 C CA . GLN A 1 248 ? -3.301 15.938 17.304 1.00 75.38 248 GLN A CA 1
ATOM 1926 C C . GLN A 1 248 ? -3.788 15.291 16.010 1.00 75.38 248 GLN A C 1
ATOM 1928 O O . GLN A 1 248 ? -2.994 15.125 15.097 1.00 75.38 248 GLN A O 1
ATOM 1933 N N . PHE A 1 249 ? -5.097 15.063 15.871 1.00 77.12 249 PHE A N 1
ATOM 1934 C CA . PHE A 1 249 ? -5.667 14.558 14.619 1.00 77.12 249 PHE A CA 1
ATOM 1935 C C . PHE A 1 249 ? -5.363 15.476 13.423 1.00 77.12 249 PHE A C 1
ATOM 1937 O O . PHE A 1 249 ? -5.017 14.993 12.348 1.00 77.12 249 PHE A O 1
ATOM 1944 N N . ILE A 1 250 ? -5.455 16.801 13.608 1.00 80.50 250 ILE A N 1
ATOM 1945 C CA . ILE A 1 250 ? -5.097 17.769 12.560 1.00 80.50 250 ILE A CA 1
ATOM 1946 C C . ILE A 1 250 ? -3.611 17.661 12.199 1.00 80.50 250 ILE A C 1
ATOM 1948 O O . ILE A 1 250 ? -3.285 17.635 11.014 1.00 80.50 250 ILE A O 1
ATOM 1952 N N . ASN A 1 251 ? -2.720 17.584 13.189 1.00 80.06 251 ASN A N 1
ATOM 1953 C CA . ASN A 1 251 ? -1.282 17.449 12.953 1.00 80.06 251 ASN A CA 1
ATOM 1954 C C . ASN A 1 251 ? -0.940 16.137 12.232 1.00 80.06 251 ASN A C 1
ATOM 1956 O O . ASN A 1 251 ? -0.285 16.183 11.193 1.00 80.06 251 ASN A O 1
ATOM 1960 N N . ASP A 1 252 ? -1.440 15.004 12.730 1.00 76.75 252 ASP A N 1
ATOM 1961 C CA . ASP A 1 252 ? -1.242 13.673 12.145 1.00 76.75 252 ASP A CA 1
ATOM 1962 C C . ASP A 1 252 ? -1.764 13.644 10.697 1.00 76.75 252 ASP A C 1
ATOM 1964 O O . ASP A 1 252 ? -1.092 13.163 9.782 1.00 76.75 252 ASP A O 1
ATOM 1968 N N . GLY A 1 253 ? -2.927 14.259 10.459 1.00 79.75 253 GLY A N 1
ATOM 1969 C CA . GLY A 1 253 ? -3.503 14.425 9.130 1.00 79.75 253 GLY A CA 1
ATOM 1970 C C . GLY A 1 253 ? -2.661 15.282 8.183 1.00 79.75 253 GLY A C 1
ATOM 1971 O O . GLY A 1 253 ? -2.506 14.935 7.010 1.00 79.75 253 GLY A O 1
ATOM 1972 N N . CYS A 1 254 ? -2.084 16.384 8.671 1.00 80.50 254 CYS A N 1
ATOM 1973 C CA . CYS A 1 254 ? -1.205 17.244 7.874 1.00 80.50 254 CYS A CA 1
ATOM 1974 C C . CYS A 1 254 ? 0.086 16.516 7.475 1.00 80.50 254 CYS A C 1
ATOM 1976 O O . CYS A 1 254 ? 0.480 16.591 6.310 1.00 80.50 254 CYS A O 1
ATOM 1978 N N . VAL A 1 255 ? 0.705 15.792 8.412 1.00 78.88 255 VAL A N 1
ATOM 1979 C CA . VAL A 1 255 ? 1.903 14.970 8.160 1.00 78.88 255 VAL A CA 1
ATOM 1980 C C . VAL A 1 255 ? 1.594 13.909 7.102 1.00 78.88 255 VAL A C 1
ATOM 1982 O O . VAL A 1 255 ? 2.293 13.812 6.092 1.00 78.88 255 VAL A O 1
ATOM 1985 N N . TYR A 1 256 ? 0.475 13.197 7.261 1.00 77.50 256 TYR A N 1
ATOM 1986 C CA . TYR A 1 256 ? 0.049 12.167 6.316 1.00 77.50 256 TYR A CA 1
ATOM 1987 C C . TYR A 1 256 ? -0.252 12.723 4.913 1.00 77.50 256 TYR A C 1
ATOM 1989 O O . TYR A 1 256 ? 0.148 12.139 3.905 1.00 77.50 256 TYR A O 1
ATOM 1997 N N . LEU A 1 257 ? -0.932 13.876 4.810 1.00 76.75 257 LEU A N 1
ATOM 1998 C CA . LEU A 1 257 ? -1.268 14.489 3.514 1.00 76.75 257 LEU A CA 1
ATOM 1999 C C . LEU A 1 257 ? -0.013 14.841 2.701 1.00 76.75 257 LEU A C 1
ATOM 2001 O O . LEU A 1 257 ? -0.045 14.745 1.467 1.00 76.75 257 LEU A O 1
ATOM 2005 N N . ASN A 1 258 ? 1.058 15.228 3.395 1.00 71.12 258 ASN A N 1
ATOM 2006 C CA . ASN A 1 258 ? 2.335 15.632 2.817 1.00 71.12 258 ASN A CA 1
ATOM 2007 C C . ASN A 1 258 ? 3.245 14.448 2.447 1.00 71.12 258 ASN A C 1
ATOM 2009 O O . ASN A 1 258 ? 4.366 14.676 2.001 1.00 71.12 258 ASN A O 1
ATOM 2013 N N . ALA A 1 259 ? 2.753 13.205 2.554 1.00 61.06 259 ALA A N 1
ATOM 2014 C CA . ALA A 1 259 ? 3.481 11.985 2.198 1.00 61.06 259 ALA A CA 1
ATOM 2015 C C . ALA A 1 259 ? 4.814 11.810 2.950 1.00 61.06 259 ALA A C 1
ATOM 2017 O O . ALA A 1 259 ? 5.707 11.092 2.496 1.00 61.06 259 ALA A O 1
ATOM 2018 N N . GLU A 1 260 ? 4.937 12.427 4.125 1.00 53.06 260 GLU A N 1
ATOM 2019 C CA . GLU A 1 260 ? 5.945 12.018 5.087 1.00 53.06 260 GLU A CA 1
ATOM 2020 C C . GLU A 1 260 ? 5.506 10.657 5.641 1.00 53.06 260 GLU A C 1
ATOM 2022 O O . GLU A 1 260 ? 4.328 10.490 5.982 1.00 53.06 260 GLU A O 1
ATOM 2027 N N . PRO A 1 261 ? 6.395 9.646 5.689 1.00 48.59 261 PRO A N 1
ATOM 2028 C CA . PRO A 1 261 ? 6.033 8.381 6.303 1.00 48.59 261 PRO A CA 1
ATOM 2029 C C . PRO A 1 261 ? 5.577 8.687 7.721 1.00 48.59 261 PRO A C 1
ATOM 2031 O O . PRO A 1 261 ? 6.257 9.439 8.418 1.00 48.59 261 PRO A O 1
ATOM 2034 N N . LEU A 1 262 ? 4.442 8.113 8.131 1.00 44.31 262 LEU A N 1
ATOM 2035 C CA . LEU A 1 262 ? 4.009 8.141 9.523 1.00 44.31 262 LEU A CA 1
ATOM 2036 C C . LEU A 1 262 ? 5.144 7.554 10.361 1.00 44.31 262 LEU A C 1
ATOM 2038 O O . LEU A 1 262 ? 5.287 6.333 10.481 1.00 44.31 262 LEU A O 1
ATOM 2042 N N . ALA A 1 263 ? 6.003 8.427 10.878 1.00 39.34 263 ALA A N 1
ATOM 2043 C CA . ALA A 1 263 ? 7.036 8.048 11.804 1.00 39.34 263 ALA A CA 1
ATOM 2044 C C . ALA A 1 263 ? 6.298 7.507 13.027 1.00 39.34 263 ALA A C 1
ATOM 2046 O O . ALA A 1 263 ? 5.542 8.215 13.687 1.00 39.34 263 ALA A O 1
ATOM 2047 N N . VAL A 1 264 ? 6.485 6.214 13.289 1.00 44.94 264 VAL A N 1
ATOM 2048 C CA . VAL A 1 264 ? 6.017 5.574 14.525 1.00 44.94 264 VAL A CA 1
ATOM 2049 C C . VAL A 1 264 ? 6.601 6.314 15.734 1.00 44.94 264 VAL A C 1
ATOM 2051 O O . VAL A 1 264 ? 5.949 6.463 16.764 1.00 44.94 264 VAL A O 1
ATOM 2054 N N . GLU A 1 265 ? 7.802 6.866 15.562 1.00 36.41 265 GLU A N 1
ATOM 2055 C CA . GLU A 1 265 ? 8.491 7.772 16.477 1.00 36.41 265 GLU A CA 1
ATOM 2056 C C . GLU A 1 265 ? 7.858 9.176 16.440 1.00 36.41 265 GLU A C 1
ATOM 2058 O O . GLU A 1 265 ? 8.403 10.122 15.878 1.00 36.41 265 GLU A O 1
ATOM 2063 N N . GLY A 1 266 ? 6.656 9.302 16.998 1.00 42.62 266 GLY A N 1
ATOM 2064 C CA . GLY A 1 266 ? 5.906 10.563 17.039 1.00 42.62 266 GLY A CA 1
ATOM 2065 C C . GLY A 1 266 ? 4.391 10.401 17.155 1.00 42.62 266 GLY A C 1
ATOM 2066 O O . GLY A 1 266 ? 3.682 11.402 17.226 1.00 42.62 266 GLY A O 1
ATOM 2067 N N . MET A 1 267 ? 3.896 9.159 17.178 1.00 53.78 267 MET A N 1
ATOM 2068 C CA . MET A 1 267 ? 2.470 8.860 17.273 1.00 53.78 267 MET A CA 1
ATOM 2069 C C . MET A 1 267 ? 1.822 9.456 18.531 1.00 53.78 267 MET A C 1
ATOM 2071 O O . MET A 1 267 ? 2.395 9.463 19.624 1.00 53.78 267 MET A O 1
ATOM 2075 N N . SER A 1 268 ? 0.601 9.961 18.355 1.00 55.09 268 SER A N 1
ATOM 2076 C CA . SER A 1 268 ? -0.222 10.546 19.409 1.00 55.09 268 SER A CA 1
ATOM 2077 C C . SER A 1 268 ? -0.502 9.544 20.549 1.00 55.09 268 SER A C 1
ATOM 2079 O O . SER A 1 268 ? -0.579 8.333 20.316 1.00 55.09 268 SER A O 1
ATOM 2081 N N . PRO A 1 269 ? -0.660 10.016 21.804 1.00 54.50 269 PRO A N 1
ATOM 2082 C CA . PRO A 1 269 ? -1.066 9.168 22.923 1.00 54.50 269 PRO A CA 1
ATOM 2083 C C . PRO A 1 269 ? -2.477 8.623 22.647 1.00 54.50 269 PRO A C 1
ATOM 2085 O O . PRO A 1 269 ? -3.462 9.335 22.813 1.00 54.50 269 PRO A O 1
ATOM 2088 N N . GLY A 1 270 ? -2.563 7.387 22.153 1.00 65.31 270 GLY A N 1
ATOM 2089 C CA . GLY A 1 270 ? -3.811 6.774 21.677 1.00 65.31 270 GLY A CA 1
ATOM 2090 C C . GLY A 1 270 ? -3.659 5.903 20.425 1.00 65.31 270 GLY A C 1
ATOM 2091 O O . GLY A 1 270 ? -4.614 5.225 20.043 1.00 65.31 270 GLY A O 1
ATOM 2092 N N . VAL A 1 271 ? -2.478 5.885 19.797 1.00 74.50 271 VAL A N 1
ATOM 2093 C CA . VAL A 1 271 ? -2.196 4.974 18.681 1.00 74.50 271 VAL A CA 1
ATOM 2094 C C . VAL A 1 271 ? -1.699 3.627 19.198 1.00 74.50 271 VAL A C 1
ATOM 2096 O O . VAL A 1 271 ? -0.688 3.554 19.896 1.00 74.50 271 VAL A O 1
ATOM 2099 N N . GLN A 1 272 ? -2.400 2.556 18.836 1.00 81.62 272 GLN A N 1
ATOM 2100 C CA . GLN A 1 272 ? -1.951 1.185 19.063 1.00 81.62 272 GLN A CA 1
ATOM 2101 C C . GLN A 1 272 ? -1.329 0.635 17.784 1.00 81.62 272 GLN A C 1
ATOM 2103 O O . GLN A 1 272 ? -1.903 0.758 16.700 1.00 81.62 272 GLN A O 1
ATOM 2108 N N . LEU A 1 273 ? -0.155 0.027 17.929 1.00 86.19 273 LEU A N 1
ATOM 2109 C CA . LEU A 1 273 ? 0.581 -0.611 16.851 1.00 86.19 273 LEU A CA 1
ATOM 2110 C C . LEU A 1 273 ? 0.635 -2.116 17.099 1.00 86.19 273 LEU A C 1
ATOM 2112 O O . LEU A 1 273 ? 1.143 -2.552 18.131 1.00 86.19 273 LEU A O 1
ATOM 2116 N N . ILE A 1 274 ? 0.140 -2.895 16.142 1.00 88.12 274 ILE A N 1
ATOM 2117 C CA . ILE A 1 274 ? 0.105 -4.354 16.213 1.00 88.12 274 ILE A CA 1
ATOM 2118 C C . ILE A 1 274 ? 0.679 -4.916 14.914 1.00 88.12 274 ILE A C 1
ATOM 2120 O O . ILE A 1 274 ? 0.302 -4.495 13.821 1.00 88.12 274 ILE A O 1
ATOM 2124 N N . GLU A 1 275 ? 1.589 -5.879 15.025 1.00 89.88 275 GLU A N 1
ATOM 2125 C CA . GLU A 1 275 ? 2.024 -6.681 13.883 1.00 89.88 275 GLU A CA 1
ATOM 2126 C C . GLU A 1 275 ? 1.154 -7.933 13.775 1.00 89.88 275 GLU A C 1
ATOM 2128 O O . GLU A 1 275 ? 0.989 -8.673 14.747 1.00 89.88 275 GLU A O 1
ATOM 2133 N N . ALA A 1 276 ? 0.618 -8.185 12.585 1.00 89.31 276 ALA A N 1
ATOM 2134 C CA . ALA A 1 276 ? -0.296 -9.287 12.321 1.00 89.31 276 ALA A CA 1
ATOM 2135 C C . ALA A 1 276 ? 0.032 -9.983 10.993 1.00 89.31 276 ALA A C 1
ATOM 2137 O O . ALA A 1 276 ? 0.618 -9.384 10.094 1.00 89.31 276 ALA A O 1
ATOM 2138 N N . MET A 1 277 ? -0.354 -11.253 10.864 1.00 87.06 277 MET A N 1
ATOM 2139 C CA . MET A 1 277 ? -0.324 -11.967 9.575 1.00 87.06 277 MET A CA 1
ATOM 2140 C C . MET A 1 277 ? -1.608 -11.736 8.778 1.00 87.06 277 MET A C 1
ATOM 2142 O O . MET A 1 277 ? -1.561 -11.413 7.597 1.00 87.06 277 MET A O 1
ATOM 2146 N N . ASP A 1 278 ? -2.750 -11.882 9.446 1.00 89.12 278 ASP A N 1
ATOM 2147 C CA . ASP A 1 278 ? -4.082 -11.720 8.874 1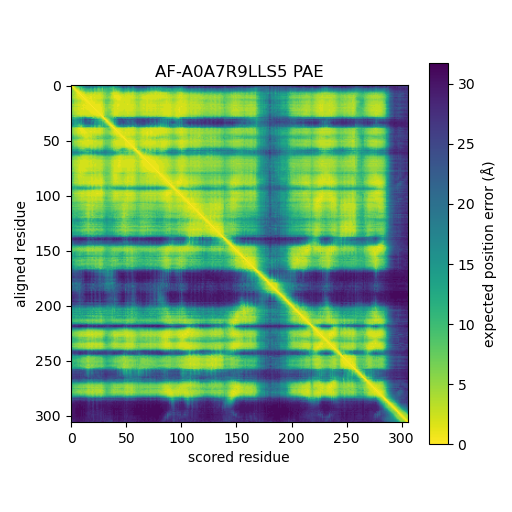.00 89.12 278 ASP A CA 1
ATOM 2148 C C . ASP A 1 278 ? -4.903 -10.814 9.775 1.00 89.12 278 ASP A C 1
ATOM 2150 O O . ASP A 1 278 ? -4.738 -10.825 10.998 1.00 89.12 278 ASP A O 1
ATOM 2154 N N . ILE A 1 279 ? -5.792 -10.039 9.166 1.00 91.00 279 ILE A N 1
ATOM 2155 C CA . ILE A 1 279 ? -6.659 -9.097 9.862 1.00 91.00 279 ILE A CA 1
ATOM 2156 C C . ILE A 1 279 ? -8.059 -9.263 9.279 1.00 91.00 279 ILE A C 1
ATOM 2158 O O . ILE A 1 279 ? -8.231 -9.217 8.062 1.00 91.00 279 ILE A O 1
ATOM 2162 N N . ASN A 1 280 ? -9.048 -9.440 10.147 1.00 90.19 280 ASN A N 1
ATOM 2163 C CA . ASN A 1 280 ? -10.458 -9.359 9.810 1.00 90.19 280 ASN A CA 1
ATOM 2164 C C . ASN A 1 280 ? -11.074 -8.144 10.519 1.00 90.19 280 ASN A C 1
ATOM 2166 O O . ASN A 1 280 ? -10.852 -7.925 11.713 1.00 90.19 280 ASN A O 1
ATOM 2170 N N . ILE A 1 281 ? -11.817 -7.345 9.757 1.00 87.31 281 ILE A N 1
ATOM 2171 C CA . ILE A 1 281 ? -12.489 -6.136 10.229 1.00 87.31 281 ILE A CA 1
ATOM 2172 C C . ILE A 1 281 ? -13.976 -6.324 9.974 1.00 87.31 281 ILE A C 1
ATOM 2174 O O . ILE A 1 281 ? -14.403 -6.323 8.818 1.00 87.31 281 ILE A O 1
ATOM 2178 N N . ASP A 1 282 ? -14.756 -6.403 11.045 1.00 84.56 282 ASP A N 1
ATOM 2179 C CA . ASP A 1 282 ? -16.207 -6.340 10.946 1.00 84.56 282 ASP A CA 1
ATOM 2180 C C . ASP A 1 282 ? -16.636 -4.901 11.246 1.00 84.56 282 ASP A C 1
ATOM 2182 O O . ASP A 1 282 ? -16.447 -4.378 12.348 1.00 84.56 282 ASP A O 1
ATOM 2186 N N . LEU A 1 283 ? -17.165 -4.235 10.222 1.00 76.12 283 LEU A N 1
ATOM 2187 C CA . LEU A 1 283 ? -17.768 -2.914 10.341 1.00 76.12 283 LEU A CA 1
ATOM 2188 C C . LEU A 1 283 ? -19.244 -3.112 10.697 1.00 76.12 283 LEU A C 1
ATOM 2190 O O . LEU A 1 283 ? -19.950 -3.819 9.973 1.00 76.12 283 LEU A O 1
ATOM 2194 N N . ALA A 1 284 ? -19.717 -2.511 11.791 1.00 65.88 284 ALA A N 1
ATOM 2195 C CA . ALA A 1 284 ? -21.147 -2.472 12.075 1.00 65.88 284 ALA A CA 1
ATOM 2196 C C . ALA A 1 284 ? -21.895 -1.809 10.905 1.00 65.88 284 ALA A C 1
ATOM 2198 O O . ALA A 1 284 ? -21.448 -0.799 10.364 1.00 65.88 284 ALA A O 1
ATOM 2199 N N . GLU A 1 285 ? -23.025 -2.391 10.498 1.00 54.78 285 GLU A N 1
ATOM 2200 C CA . GLU A 1 285 ? -23.861 -1.811 9.448 1.00 54.78 285 GLU A CA 1
ATOM 2201 C C . GLU A 1 285 ? -24.341 -0.418 9.870 1.00 54.78 285 GLU A C 1
ATOM 2203 O O . GLU A 1 285 ? -24.936 -0.244 10.940 1.00 54.78 285 GLU A O 1
ATOM 2208 N N . ASP A 1 286 ? -24.108 0.569 9.006 1.00 44.50 286 ASP A N 1
ATOM 2209 C CA . ASP A 1 286 ? -24.678 1.902 9.139 1.00 44.50 286 ASP A CA 1
ATOM 2210 C C . ASP A 1 286 ? -26.207 1.784 9.244 1.00 44.50 286 ASP A C 1
ATOM 2212 O O . ASP A 1 286 ? -26.903 1.472 8.277 1.00 44.50 286 ASP A O 1
ATOM 2216 N N . LYS A 1 287 ? -26.770 2.087 10.419 1.00 37.97 287 LYS A N 1
ATOM 2217 C CA . LYS A 1 287 ? -28.228 2.191 10.628 1.00 37.97 287 LYS A CA 1
ATOM 2218 C C . LYS A 1 287 ? -28.841 3.439 9.967 1.00 37.97 287 LYS A C 1
ATOM 2220 O O . LYS A 1 287 ? -29.894 3.910 10.391 1.00 37.97 287 LYS A O 1
ATOM 2225 N N . SER A 1 288 ? -28.215 3.984 8.928 1.00 36.16 288 SER A N 1
ATOM 2226 C CA . SER A 1 288 ? -28.709 5.106 8.122 1.00 36.16 288 SER A CA 1
ATOM 2227 C C . SER A 1 288 ? -29.368 4.625 6.819 1.00 36.16 288 SER A C 1
ATOM 2229 O O . SER A 1 288 ? -29.207 5.218 5.761 1.00 36.16 288 SER A O 1
ATOM 2231 N N . GLY A 1 289 ? -30.161 3.555 6.903 1.00 32.19 289 GLY A N 1
ATOM 2232 C CA . GLY A 1 289 ? -31.111 3.129 5.871 1.00 32.19 289 GLY A CA 1
ATOM 2233 C C . GLY A 1 289 ? -32.548 3.367 6.330 1.00 32.19 289 GLY A C 1
ATOM 2234 O O . GLY A 1 289 ? -33.320 2.424 6.486 1.00 32.19 289 GLY A O 1
ATOM 2235 N N . GLY A 1 290 ? -32.891 4.618 6.640 1.00 28.27 290 GLY A N 1
ATOM 2236 C CA . GLY A 1 290 ? -34.265 5.010 6.933 1.00 28.27 290 GLY A CA 1
ATOM 2237 C C . GLY A 1 290 ? -35.115 4.947 5.667 1.00 28.27 290 GLY A C 1
ATOM 2238 O O . GLY A 1 290 ? -34.994 5.815 4.822 1.00 28.27 290 GLY A O 1
ATOM 2239 N N . ASN A 1 291 ? -35.942 3.908 5.563 1.00 35.38 291 ASN A N 1
ATOM 2240 C CA . ASN A 1 291 ? -37.269 3.887 4.943 1.00 35.38 291 ASN A CA 1
ATOM 2241 C C . ASN A 1 291 ? -37.560 4.938 3.847 1.00 35.38 291 ASN A C 1
ATOM 2243 O O . ASN A 1 291 ? -38.380 5.825 4.068 1.00 35.38 291 ASN A O 1
ATOM 2247 N N . ASP A 1 292 ? -36.990 4.767 2.655 1.00 31.64 292 ASP A N 1
ATOM 2248 C CA . ASP A 1 292 ? -37.597 5.276 1.424 1.00 31.64 292 ASP A CA 1
ATOM 2249 C C . ASP A 1 292 ? -38.249 4.095 0.704 1.00 31.64 292 ASP A C 1
ATOM 2251 O O . ASP A 1 292 ? -37.660 3.411 -0.132 1.00 31.64 292 ASP A O 1
ATOM 2255 N N . GLY A 1 293 ? -39.493 3.822 1.096 1.00 34.84 293 GLY A N 1
ATOM 2256 C CA . GLY A 1 293 ? -40.413 3.109 0.233 1.00 34.84 293 GLY A CA 1
ATOM 2257 C C . GLY A 1 293 ? -40.755 4.014 -0.940 1.00 34.84 293 GLY A C 1
ATOM 2258 O O . GLY A 1 293 ? -41.511 4.968 -0.776 1.00 34.84 293 GLY A O 1
ATOM 2259 N N . ASN A 1 294 ? -40.209 3.714 -2.112 1.00 28.58 294 ASN A N 1
ATOM 2260 C CA . ASN A 1 294 ? -40.934 3.932 -3.351 1.00 28.58 294 ASN A CA 1
ATOM 2261 C C . ASN A 1 294 ? -40.390 3.023 -4.448 1.00 28.58 294 ASN A C 1
ATOM 2263 O O . ASN A 1 294 ? -39.182 2.905 -4.651 1.00 28.58 294 ASN A O 1
ATOM 2267 N N . ASP A 1 295 ? -41.336 2.366 -5.103 1.00 35.62 295 ASP A N 1
ATOM 2268 C CA . ASP A 1 295 ? -41.165 1.504 -6.254 1.00 35.62 295 ASP A CA 1
ATOM 2269 C C . ASP A 1 295 ? -40.338 2.178 -7.355 1.00 35.62 295 ASP A C 1
ATOM 2271 O O . ASP A 1 295 ? -40.657 3.283 -7.783 1.00 35.62 295 ASP A O 1
ATOM 2275 N N . ASP A 1 296 ? -39.335 1.470 -7.871 1.00 28.23 296 ASP A N 1
ATOM 2276 C CA . ASP A 1 296 ? -39.139 1.425 -9.318 1.00 28.23 296 ASP A CA 1
ATOM 2277 C C . ASP A 1 296 ? -38.389 0.148 -9.711 1.00 28.23 296 ASP A C 1
ATOM 2279 O O . ASP A 1 296 ? -37.162 0.025 -9.655 1.00 28.23 296 ASP A O 1
ATOM 2283 N N . GLN A 1 297 ? -39.181 -0.846 -10.110 1.00 28.92 297 GLN A N 1
ATOM 2284 C CA . GLN A 1 297 ? -38.715 -1.950 -10.931 1.00 28.92 297 GLN A CA 1
ATOM 2285 C C . GLN A 1 297 ? -38.269 -1.381 -12.280 1.00 28.92 297 GLN A C 1
ATOM 2287 O O . GLN A 1 297 ? -39.094 -0.972 -13.088 1.00 28.92 297 GLN A O 1
ATOM 2292 N N . THR A 1 298 ? -36.975 -1.428 -12.579 1.00 27.08 298 THR A N 1
ATOM 2293 C CA . THR A 1 298 ? -36.501 -1.371 -13.967 1.00 27.08 298 THR A CA 1
ATOM 2294 C C . THR A 1 298 ? -35.724 -2.638 -14.279 1.00 27.08 298 THR A C 1
ATOM 2296 O O . THR A 1 298 ? -34.501 -2.723 -14.225 1.00 27.08 298 THR A O 1
ATOM 2299 N N . VAL A 1 299 ? -36.513 -3.662 -14.602 1.00 26.53 299 VAL A N 1
ATOM 2300 C CA . VAL A 1 299 ? -36.121 -4.736 -15.509 1.00 26.53 299 VAL A CA 1
ATOM 2301 C C . VAL A 1 299 ? -35.841 -4.088 -16.863 1.00 26.53 299 VAL A C 1
ATOM 2303 O O . VAL A 1 299 ? -36.747 -3.517 -17.461 1.00 26.53 299 VAL A O 1
ATOM 2306 N N . VAL A 1 300 ? -34.614 -4.195 -17.367 1.00 26.47 300 VAL A N 1
ATOM 2307 C CA . VAL A 1 300 ? -34.371 -4.119 -18.812 1.00 26.47 300 VAL A CA 1
ATOM 2308 C C . VAL A 1 300 ? -33.528 -5.321 -19.200 1.00 26.47 300 VAL A C 1
ATOM 2310 O O . VAL A 1 300 ? -32.301 -5.314 -19.181 1.00 26.47 300 VAL A O 1
ATOM 2313 N N . ASP A 1 301 ? -34.274 -6.374 -19.493 1.00 24.72 301 ASP A N 1
ATOM 2314 C CA . ASP A 1 301 ? -33.915 -7.443 -20.404 1.00 24.72 301 ASP A CA 1
ATOM 2315 C C . ASP A 1 301 ? -33.939 -6.858 -21.828 1.00 24.72 301 ASP A C 1
ATOM 2317 O O . ASP A 1 301 ? -34.932 -6.239 -22.219 1.00 24.72 301 ASP A O 1
ATOM 2321 N N . GLN A 1 302 ? -32.863 -7.009 -22.600 1.00 28.23 302 GLN A N 1
ATOM 2322 C CA . GLN A 1 302 ? -32.926 -6.882 -24.057 1.00 28.23 302 GLN A CA 1
ATOM 2323 C C . GLN A 1 302 ? -32.090 -7.984 -24.699 1.00 28.23 302 GLN A C 1
ATOM 2325 O O . GLN A 1 302 ? -30.862 -7.938 -24.781 1.00 28.23 302 GLN A O 1
ATOM 2330 N N . THR A 1 303 ? -32.838 -8.989 -25.133 1.00 26.45 303 THR A N 1
ATOM 2331 C CA . THR A 1 303 ? -32.508 -9.984 -26.142 1.00 26.45 303 THR A CA 1
ATOM 2332 C C . THR A 1 303 ? -32.491 -9.363 -27.547 1.00 26.45 303 THR A C 1
ATOM 2334 O O . THR A 1 303 ? -32.997 -8.269 -27.782 1.00 26.45 303 THR A O 1
ATOM 2337 N N . MET A 1 304 ? -31.827 -10.086 -28.448 1.00 25.61 304 MET A N 1
ATOM 2338 C CA . MET A 1 304 ? -31.450 -9.748 -29.822 1.00 25.61 304 MET A CA 1
ATOM 2339 C C . MET A 1 304 ? -32.612 -9.648 -30.838 1.00 25.61 304 MET A C 1
ATOM 2341 O O . MET A 1 304 ? -33.703 -10.162 -30.609 1.00 25.61 304 MET A O 1
ATOM 2345 N N . ASP A 1 305 ? -32.240 -9.100 -32.005 1.00 27.61 305 ASP A N 1
ATOM 2346 C CA . ASP A 1 305 ? -32.729 -9.343 -33.378 1.00 27.61 305 ASP A CA 1
ATOM 2347 C C . ASP A 1 305 ? -33.952 -8.573 -33.915 1.00 27.61 305 ASP A C 1
ATOM 2349 O O . ASP A 1 305 ? -35.105 -8.908 -33.643 1.00 27.61 305 ASP A O 1
ATOM 2353 N N . GLN A 1 306 ? -33.659 -7.628 -34.826 1.00 34.28 306 GLN A N 1
ATOM 2354 C CA . GLN A 1 306 ? -34.084 -7.654 -36.239 1.00 34.28 306 GLN A CA 1
ATOM 2355 C C . GLN A 1 306 ? -32.952 -7.147 -37.139 1.00 34.28 306 GLN A C 1
ATOM 2357 O O . GLN A 1 306 ? -32.241 -6.210 -36.709 1.00 34.28 306 GLN A O 1
#

Nearest PDB structures (foldseek):
  3vzd-assembly2_B  TM=6.845E-01  e=5.843E-11  Homo sapiens
  3vzd-assembly2_E-4  TM=6.838E-01  e=8.840E-11  Homo sapiens
  3vzb-assembly3_C  TM=6.571E-01  e=2.416E-10  Homo sapiens
  4l02-assembly2_B  TM=6.864E-01  e=6.603E-10  Homo sapiens
  4v24-assembly1_A  TM=6.687E-01  e=4.131E-09  Homo sapiens

Solvent-accessible surface area (backbone atoms only — not comparable to full-atom values): 18766 Å² total; per-residue (Å²): 132,72,74,68,82,81,52,79,58,46,77,45,78,31,27,50,66,54,51,32,53,51,52,25,58,42,61,63,53,80,83,81,57,55,47,59,83,77,38,56,73,36,54,35,50,71,38,97,58,38,64,59,52,40,62,73,69,61,57,82,66,87,79,60,52,70,68,54,50,28,50,53,37,49,51,42,51,76,67,66,73,82,74,94,75,60,70,48,80,46,69,54,96,87,71,62,69,43,40,37,64,49,67,49,70,46,42,46,63,48,57,38,58,70,53,34,68,74,40,64,88,52,44,88,81,47,20,48,50,51,36,37,50,54,46,61,72,65,62,66,66,68,46,68,59,43,43,42,34,33,22,46,55,62,101,59,20,32,68,54,51,55,49,49,53,68,69,39,71,74,60,80,55,90,69,71,66,87,76,52,82,67,63,76,75,52,82,74,73,76,92,75,77,75,65,86,73,71,78,86,70,71,37,74,78,36,83,58,87,60,58,83,42,75,48,72,49,82,86,46,65,31,40,27,44,37,38,32,53,70,68,71,82,37,32,39,40,38,37,34,31,67,82,56,55,71,68,52,55,28,49,56,48,34,46,51,75,70,68,47,76,84,53,75,88,74,60,62,86,46,60,47,80,44,62,19,59,46,76,48,76,47,70,52,79,76,87,81,72,77,84,78,87,71,91,76,90,77,85,80,86,81,82,85,89,134

Radius of gyration: 23.12 Å; Cα contacts (8 Å, |Δi|>4): 383; chains: 1; bounding box: 65×57×59 Å

Sequence (306 aa):
MEIMDNTDAVLIAGGNGTVHEVVTGLLRRTDGRPGVHQYPIGILPVGRRNTIAVNVNGVRDKHLKPYELLAECTLSAIREVLKPVDVMRIEGTKGRPVFALEEFNCGRLRDTLSVADGYWYLGAYLKPYLAFAFNTLRRLTAVEGVSISYSNSCDGCSKCYQRYEREAPGGVGLAEGPTRWWHVFMPRKGADTRGPTQPKRDLKAIHNSECGQWSTLAETGADNVLIQNTNESKLKLIIHSQPSAHRQFINDGCVYLNAEPLAVEGMSPGVQLIEAMDINIDLAEDKSGGNDGNDDQTVVDQTMDQ

InterPro domains:
  IPR001206 Diacylglycerol kinase, catalytic domain [PF00781] (6-89)
  IPR001206 Diacylglycerol kinase, catalytic domain [PS50146] (1-94)
  IPR016064 NAD kinase/diacylglycerol kinase-like domain superfamily [SSF111331] (4-148)
  IPR017438 Inorganic polyphosphate/ATP-NAD kinase, N-terminal [G3DSA:3.40.50.10330] (2-85)
  IPR050187 Lipid Phosphate Formation and Regulation [PTHR12358] (6-256)

pLDDT: mean 72.44, std 19.23, range [24.72, 94.69]

Organism: NCBI:txid1979941

Foldseek 3Di:
DCPPVPDQAAEFEEAQVSVQVVQLVQCQDPPLDQGPPRHHYQYQYPDPHHLVLCVVLVPVDPPDDSVRSRVSSVVCVVVVQDDDADWDWDDDPVGRTGIHRWKDKDALLVVLLVCLVVQVVLDDPCSLLVSLVVSVVVCDDQLPDKKKKFQADDLAALVNVVVCQVPRSPGPPVPPPPPDVCVVVDPPPDPDSPDPDDPPDPRNPGDDPSGPDMDIDDDFSFRMWMWTDPRSLKIKIKTQGDDDPSVLSSVQSSCVSVVPPSDPVPHTPRIDIGIGNDMDIDRPDDPPPPDDDDDDDDDDDDDDDD